Protein AF-A0A522MN78-F1 (afdb_monomer_lite)

Structure (mmCIF, N/CA/C/O backbone):
data_AF-A0A522MN78-F1
#
_entry.id   AF-A0A522MN78-F1
#
loop_
_atom_site.group_PDB
_atom_site.id
_atom_site.type_symbol
_atom_site.label_atom_id
_atom_site.label_alt_id
_atom_site.label_comp_id
_atom_site.label_asym_id
_atom_site.label_entity_id
_atom_site.label_seq_id
_atom_site.pdbx_PDB_ins_code
_atom_site.Cartn_x
_atom_site.Cartn_y
_atom_site.Cartn_z
_atom_site.occupancy
_atom_site.B_iso_or_equiv
_atom_site.auth_seq_id
_atom_site.auth_comp_id
_atom_site.auth_asym_id
_atom_site.auth_atom_id
_atom_site.pdbx_PDB_model_num
ATOM 1 N N . MET A 1 1 ? -7.973 42.911 -24.277 1.00 39.31 1 MET A N 1
ATOM 2 C CA . MET A 1 1 ? -9.154 43.192 -23.432 1.00 39.31 1 MET A CA 1
ATOM 3 C C . MET A 1 1 ? -9.169 42.144 -22.327 1.00 39.31 1 MET A C 1
ATOM 5 O O . MET A 1 1 ? -9.240 40.967 -22.646 1.00 39.31 1 MET A O 1
ATOM 9 N N . LYS A 1 2 ? -8.926 42.534 -21.068 1.00 36.00 2 LYS A N 1
ATOM 10 C CA . LYS A 1 2 ? -8.803 41.610 -19.925 1.00 36.00 2 LYS A CA 1
ATOM 11 C C . LYS A 1 2 ? -10.148 41.551 -19.197 1.00 36.00 2 LYS A C 1
ATOM 13 O O . LYS A 1 2 ? -10.517 42.525 -18.550 1.00 36.00 2 LYS A O 1
ATOM 18 N N . ASN A 1 3 ? -10.861 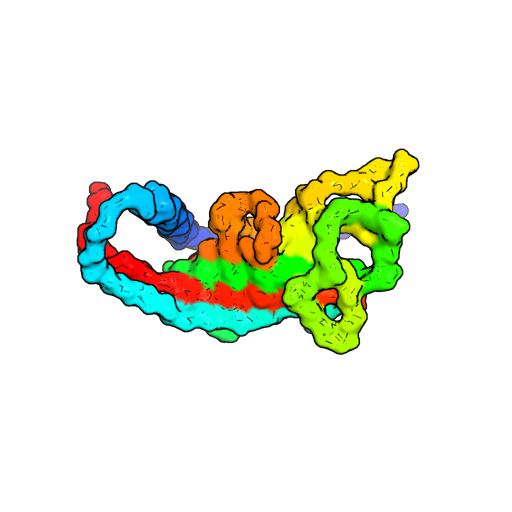40.433 -19.307 1.00 34.81 3 ASN A N 1
ATOM 19 C CA . ASN A 1 3 ? -12.092 40.207 -18.551 1.00 34.81 3 ASN A CA 1
ATOM 20 C C . ASN A 1 3 ? -11.736 39.709 -17.148 1.00 34.81 3 ASN A C 1
ATOM 22 O O . ASN A 1 3 ? -11.246 38.594 -16.986 1.00 34.81 3 ASN A O 1
ATOM 26 N N . GLN A 1 4 ? -11.964 40.554 -16.143 1.00 35.53 4 GLN A N 1
ATOM 27 C CA . GLN A 1 4 ? -11.867 40.168 -14.741 1.00 35.53 4 GLN A CA 1
ATOM 28 C C . GLN A 1 4 ? -13.192 39.570 -14.273 1.00 35.53 4 GLN A C 1
ATOM 30 O O . GLN A 1 4 ? -14.215 40.251 -14.233 1.00 35.53 4 GLN A O 1
ATOM 35 N N . TRP A 1 5 ? -13.152 38.293 -13.907 1.00 30.22 5 TRP A N 1
ATOM 36 C CA . TRP A 1 5 ? -14.230 37.615 -13.201 1.00 30.22 5 TRP A CA 1
ATOM 37 C C . TRP A 1 5 ? -14.150 37.963 -11.712 1.00 30.22 5 TRP A C 1
ATOM 39 O O . TRP A 1 5 ? -13.186 37.608 -11.038 1.00 30.22 5 TRP A O 1
ATOM 49 N N . LYS A 1 6 ? -15.161 38.670 -11.196 1.00 39.78 6 LYS A N 1
ATOM 50 C CA . LYS A 1 6 ? -15.379 38.825 -9.753 1.00 39.78 6 LYS A CA 1
ATOM 51 C C . LYS A 1 6 ? -16.204 37.640 -9.263 1.00 39.78 6 LYS A C 1
ATOM 53 O O . LYS A 1 6 ? -17.356 37.494 -9.662 1.00 39.78 6 LYS A O 1
ATOM 58 N N . VAL A 1 7 ? -15.622 36.824 -8.391 1.00 36.38 7 VAL A N 1
ATOM 59 C CA . VAL A 1 7 ? -16.344 35.791 -7.639 1.00 36.38 7 VAL A CA 1
ATOM 60 C C . VAL A 1 7 ? -16.776 36.404 -6.300 1.00 36.38 7 VAL A C 1
ATOM 62 O O . VAL A 1 7 ? -15.942 37.032 -5.643 1.00 36.38 7 VAL A O 1
ATOM 65 N N . PRO A 1 8 ? -18.047 36.287 -5.882 1.00 37.53 8 PRO A N 1
ATOM 66 C CA . PRO A 1 8 ? -18.476 36.756 -4.571 1.00 37.53 8 PRO A CA 1
ATOM 67 C C . PRO A 1 8 ? -17.890 35.867 -3.468 1.00 37.53 8 PRO A C 1
ATOM 69 O O . PRO A 1 8 ? -18.018 34.644 -3.500 1.00 37.53 8 PRO A O 1
ATOM 72 N N . VAL A 1 9 ? -17.252 36.496 -2.480 1.00 35.12 9 VAL A N 1
ATOM 73 C CA . VAL A 1 9 ? -16.769 35.828 -1.268 1.00 35.12 9 VAL A CA 1
ATOM 74 C C . VAL A 1 9 ? -17.969 35.616 -0.352 1.00 35.12 9 VAL A C 1
ATOM 76 O O . VAL A 1 9 ? -18.497 36.567 0.222 1.00 35.12 9 VAL A O 1
ATOM 79 N N . ASN A 1 10 ? -18.427 34.372 -0.249 1.00 34.03 10 ASN A N 1
ATOM 80 C CA . ASN A 1 10 ? -19.451 33.977 0.706 1.00 34.03 10 ASN A CA 1
ATOM 81 C C . ASN A 1 10 ? -18.753 33.671 2.038 1.00 34.03 10 ASN A C 1
ATOM 83 O O . ASN A 1 10 ? -18.015 32.692 2.147 1.00 34.03 10 ASN A O 1
ATOM 87 N N . VAL A 1 11 ? -18.942 34.533 3.038 1.00 39.09 11 VAL A N 1
ATOM 88 C CA . VAL A 1 11 ? -18.427 34.333 4.401 1.00 39.09 11 VAL A CA 1
ATOM 89 C C . VAL A 1 11 ? -19.376 33.367 5.113 1.00 39.09 11 VAL A C 1
ATOM 91 O O . VAL A 1 11 ? -20.317 33.772 5.789 1.00 39.09 11 VAL A O 1
ATOM 94 N N . GLY A 1 12 ? -19.177 32.073 4.868 1.00 31.59 12 GLY A N 1
ATOM 95 C CA . GLY A 1 12 ? -19.919 30.986 5.499 1.00 31.59 12 GLY A CA 1
ATOM 96 C C . GLY A 1 12 ? -19.247 30.532 6.793 1.00 31.59 12 GLY A C 1
ATOM 97 O O . GLY A 1 12 ? -18.069 30.193 6.792 1.00 31.59 12 GLY A O 1
ATOM 98 N N . ALA A 1 13 ? -20.028 30.563 7.872 1.00 32.94 13 ALA A N 1
ATOM 99 C CA . ALA A 1 13 ? -19.807 30.038 9.218 1.00 32.94 13 ALA A CA 1
ATOM 100 C C . ALA A 1 13 ? -18.592 29.108 9.434 1.00 32.94 13 ALA A C 1
ATOM 102 O O . ALA A 1 13 ? -18.513 28.004 8.896 1.00 32.94 13 ALA A O 1
ATOM 103 N N . VAL A 1 14 ? -17.711 29.521 10.351 1.00 30.41 14 VAL A N 1
ATOM 104 C CA . VAL A 1 14 ? -16.737 28.643 11.008 1.00 30.41 14 VAL A CA 1
ATOM 105 C C . VAL A 1 14 ? -17.517 27.622 11.836 1.00 30.41 14 VAL A C 1
ATOM 107 O O . VAL A 1 14 ? -18.035 27.934 12.908 1.00 30.41 14 VAL A O 1
ATOM 110 N N . VAL A 1 15 ? -17.628 26.398 11.323 1.00 32.62 15 VAL A N 1
ATOM 111 C CA . VAL A 1 15 ? -18.053 25.242 12.112 1.00 32.62 15 VAL A CA 1
ATOM 112 C C . VAL A 1 15 ? -16.926 24.947 13.094 1.00 32.62 15 VAL A C 1
ATOM 114 O O . VAL A 1 15 ? -15.846 24.502 12.709 1.00 32.62 15 VAL A O 1
ATOM 117 N N . LEU A 1 16 ? -17.170 25.236 14.371 1.00 32.25 16 LEU A N 1
ATOM 118 C CA . LEU A 1 16 ? -16.298 24.848 15.470 1.00 32.25 16 LEU A CA 1
ATOM 119 C C . LEU A 1 16 ? -16.401 23.321 15.625 1.00 32.25 16 LEU A C 1
ATOM 121 O O . LEU A 1 16 ? -17.241 22.812 16.364 1.00 32.25 16 LEU A O 1
ATOM 125 N N . VAL A 1 17 ? -15.599 22.576 14.862 1.00 34.69 17 VAL A N 1
ATOM 126 C CA . VAL A 1 17 ? -15.449 21.131 15.058 1.00 34.69 17 VAL A CA 1
ATOM 127 C C . VAL A 1 17 ? -14.736 20.928 16.392 1.00 34.69 17 VAL A C 1
ATOM 129 O O . VAL A 1 17 ? -13.654 21.460 16.640 1.00 34.69 17 VAL A O 1
ATOM 132 N N . THR A 1 18 ? -15.386 20.195 17.284 1.00 39.03 18 THR A N 1
ATOM 133 C CA . THR A 1 18 ? -14.949 19.902 18.646 1.00 39.03 18 THR A CA 1
ATOM 134 C C . THR A 1 18 ? -13.588 19.189 18.640 1.00 39.03 18 THR A C 1
ATOM 136 O O . THR A 1 18 ? -13.499 17.989 18.402 1.00 39.03 18 THR A O 1
ATOM 139 N N . LEU A 1 19 ? -12.514 19.918 18.966 1.00 41.59 19 LEU A N 1
ATOM 140 C CA . LEU A 1 19 ? -11.129 19.423 19.094 1.00 41.59 19 LEU A CA 1
ATOM 141 C C . LEU A 1 19 ? -10.900 18.428 20.250 1.00 41.59 19 LEU A C 1
ATOM 143 O O . LEU A 1 19 ? -9.788 17.939 20.440 1.00 41.59 19 LEU A O 1
ATOM 147 N N . VAL A 1 20 ? -11.934 18.105 21.027 1.00 43.50 20 VAL A N 1
ATOM 148 C CA . VAL A 1 20 ? -11.808 17.302 22.253 1.00 43.50 20 VAL A CA 1
ATOM 149 C C . VAL A 1 20 ? -11.495 15.824 21.948 1.00 43.50 20 VAL A C 1
ATOM 151 O O . VAL A 1 20 ? -10.884 15.148 22.769 1.00 43.50 20 VAL A O 1
ATOM 154 N N . GLY A 1 21 ? -11.825 15.323 20.750 1.00 41.66 21 GLY A N 1
ATOM 155 C CA . GLY A 1 21 ? -11.544 13.932 20.360 1.00 41.66 21 GLY A CA 1
ATOM 156 C C . GLY A 1 21 ? -10.111 13.665 19.875 1.00 41.66 21 GLY A C 1
ATOM 157 O O . GLY A 1 21 ? -9.562 12.595 20.130 1.00 41.66 21 GLY A O 1
ATOM 158 N N . ALA A 1 22 ? -9.473 14.632 19.207 1.00 48.09 22 ALA A N 1
ATOM 159 C CA . ALA A 1 22 ? -8.173 14.420 18.560 1.00 48.09 22 ALA A CA 1
ATOM 160 C C . ALA A 1 22 ? -7.010 14.279 19.561 1.00 48.09 22 ALA A C 1
ATOM 162 O O . ALA A 1 22 ? -6.063 13.534 19.314 1.00 48.09 22 ALA A O 1
ATOM 163 N N . VAL A 1 23 ? -7.094 14.955 20.713 1.00 54.56 23 VAL A N 1
ATOM 164 C CA . VAL A 1 23 ? -6.045 14.920 21.750 1.00 54.56 23 VAL A CA 1
ATOM 165 C C . VAL A 1 23 ? -6.026 13.578 22.491 1.00 54.56 23 VAL A C 1
ATOM 167 O O . VAL A 1 23 ? -4.961 13.062 22.820 1.00 54.56 23 VAL A O 1
ATOM 170 N N . ALA A 1 24 ? -7.197 12.975 22.720 1.00 56.03 24 ALA A N 1
ATOM 171 C CA . ALA A 1 24 ? -7.284 11.657 23.347 1.00 56.03 24 ALA A CA 1
ATOM 172 C C . ALA A 1 24 ? -6.715 10.559 22.431 1.00 56.03 24 ALA A C 1
ATOM 174 O O . ALA A 1 24 ? -5.978 9.691 22.894 1.00 56.03 24 ALA A O 1
ATOM 175 N N . ALA A 1 25 ? -6.991 10.647 21.126 1.00 54.81 25 ALA A N 1
ATOM 176 C CA . ALA A 1 25 ? -6.470 9.721 20.124 1.00 54.81 25 ALA A CA 1
ATOM 177 C C . ALA A 1 25 ? -4.934 9.762 20.022 1.00 54.81 25 ALA A C 1
ATOM 179 O O . ALA A 1 25 ? -4.289 8.713 20.029 1.00 54.81 25 ALA A O 1
ATOM 180 N N . SER A 1 26 ? -4.328 10.956 19.979 1.00 60.16 26 SER A N 1
ATOM 181 C CA . SER A 1 26 ? -2.865 11.086 19.896 1.00 60.16 26 SER A CA 1
ATOM 182 C C . SER A 1 26 ? -2.159 10.600 21.166 1.00 60.16 26 SER A C 1
ATOM 184 O O . SER A 1 26 ? -1.118 9.947 21.081 1.00 60.16 26 SER A O 1
ATOM 186 N N . ALA A 1 27 ? -2.742 10.832 22.347 1.00 57.47 27 ALA A N 1
ATOM 187 C CA . ALA A 1 27 ? -2.224 10.294 23.604 1.00 57.47 27 ALA A CA 1
ATOM 188 C C . ALA A 1 27 ? -2.276 8.754 23.645 1.00 57.47 27 ALA A C 1
ATOM 190 O O . ALA A 1 27 ? -1.316 8.124 24.089 1.00 57.47 27 ALA A O 1
ATOM 191 N N . GLN A 1 28 ? -3.359 8.148 23.144 1.00 59.34 28 GLN A N 1
ATOM 192 C CA . GLN A 1 28 ? -3.509 6.691 23.070 1.00 59.34 28 GLN A CA 1
ATOM 193 C C . GLN A 1 28 ? -2.508 6.038 22.110 1.00 59.34 28 GLN A C 1
ATOM 195 O O . GLN A 1 28 ? -1.944 4.997 22.447 1.00 59.34 28 GLN A O 1
ATOM 200 N N . ILE A 1 29 ? -2.255 6.648 20.947 1.00 61.19 29 ILE A N 1
ATOM 201 C CA . ILE A 1 29 ? -1.254 6.155 19.986 1.00 61.19 29 ILE A CA 1
ATOM 202 C C . ILE A 1 29 ? 0.147 6.216 20.605 1.00 61.19 29 ILE A C 1
ATOM 204 O O . ILE A 1 29 ? 0.838 5.200 20.645 1.00 61.19 29 ILE A O 1
ATOM 208 N N . ASN A 1 30 ? 0.524 7.358 21.186 1.00 64.62 30 ASN A N 1
ATOM 209 C CA . ASN A 1 30 ? 1.837 7.534 21.811 1.00 64.62 30 ASN A CA 1
ATOM 210 C C . ASN A 1 30 ? 2.077 6.566 22.986 1.00 64.62 30 ASN A C 1
ATOM 212 O O . ASN A 1 30 ? 3.190 6.067 23.160 1.00 64.62 30 ASN A O 1
ATOM 216 N N . ASP A 1 31 ? 1.061 6.298 23.816 1.00 65.00 31 ASP A N 1
ATOM 217 C CA . ASP A 1 31 ? 1.175 5.315 24.905 1.00 65.00 31 ASP A CA 1
ATOM 218 C C . ASP A 1 31 ? 1.313 3.887 24.358 1.00 65.00 31 ASP A C 1
ATOM 220 O O . ASP A 1 31 ? 2.151 3.113 24.828 1.00 65.00 31 ASP A O 1
ATOM 224 N N . PHE A 1 32 ? 0.551 3.545 23.315 1.00 62.31 32 PHE A N 1
ATOM 225 C CA . PHE A 1 32 ? 0.651 2.236 22.677 1.00 62.31 32 PHE A CA 1
ATOM 226 C C . PHE A 1 32 ? 2.028 2.011 22.036 1.00 62.31 32 PHE A C 1
ATOM 228 O O . PHE A 1 32 ? 2.633 0.965 22.266 1.00 62.31 32 PHE A O 1
ATOM 235 N N . GLU A 1 33 ? 2.569 2.986 21.301 1.00 61.78 33 GLU A N 1
ATOM 236 C CA . GLU A 1 33 ? 3.906 2.901 20.695 1.00 61.78 33 GLU A CA 1
ATOM 237 C C . GLU A 1 33 ? 5.014 2.742 21.740 1.00 61.78 33 GLU A C 1
ATOM 239 O O . GLU A 1 33 ? 5.907 1.898 21.586 1.00 61.78 33 GLU A O 1
ATOM 244 N N . LYS A 1 34 ? 4.930 3.484 22.853 1.00 58.81 34 LYS A N 1
ATOM 245 C CA . LYS A 1 34 ? 5.859 3.331 23.982 1.00 58.81 34 LYS A CA 1
ATOM 246 C C . LYS A 1 34 ? 5.805 1.926 24.567 1.00 58.81 34 LYS A C 1
ATOM 248 O O . LYS A 1 34 ? 6.854 1.330 24.810 1.00 58.81 34 LYS A O 1
ATOM 253 N N . ARG A 1 35 ? 4.606 1.369 24.762 1.00 63.62 35 ARG A N 1
ATOM 254 C CA . ARG A 1 35 ? 4.430 0.002 25.283 1.00 63.62 35 ARG A CA 1
ATOM 255 C C . ARG A 1 35 ? 4.916 -1.056 24.299 1.00 63.62 35 ARG A C 1
ATOM 257 O O . ARG A 1 35 ? 5.559 -2.014 24.722 1.00 63.62 35 ARG A O 1
ATOM 264 N N . LEU A 1 36 ? 4.661 -0.873 23.002 1.00 56.09 36 LEU A N 1
ATOM 265 C CA . LEU A 1 36 ? 5.145 -1.772 21.957 1.00 56.09 36 LEU A CA 1
ATOM 266 C C . LEU A 1 36 ? 6.679 -1.821 21.975 1.00 56.09 36 LEU A C 1
ATOM 268 O O . LEU A 1 36 ? 7.261 -2.901 22.066 1.00 56.09 36 LEU A O 1
ATOM 272 N N . THR A 1 37 ? 7.321 -0.653 22.014 1.00 58.19 37 THR A N 1
ATOM 273 C CA . THR A 1 37 ? 8.785 -0.519 22.058 1.00 58.19 37 THR A CA 1
ATOM 274 C C . THR A 1 37 ? 9.373 -1.091 23.355 1.00 58.19 37 THR A C 1
ATOM 276 O O . THR A 1 37 ? 10.342 -1.850 23.317 1.00 58.19 37 THR A O 1
ATOM 279 N N . ALA A 1 38 ? 8.754 -0.815 24.509 1.00 53.84 38 ALA A N 1
ATOM 280 C CA . ALA A 1 38 ? 9.183 -1.352 25.804 1.00 53.84 38 ALA A CA 1
ATOM 281 C C . ALA A 1 38 ? 9.057 -2.885 25.883 1.00 53.84 38 ALA A C 1
ATOM 283 O O . ALA A 1 38 ? 9.928 -3.551 26.442 1.00 53.84 38 ALA A O 1
ATOM 284 N N . SER A 1 39 ? 8.010 -3.460 25.281 1.00 51.88 39 SER A N 1
ATOM 285 C CA . SER A 1 39 ? 7.826 -4.916 25.231 1.00 51.88 39 SER A CA 1
ATOM 286 C C . SER A 1 39 ? 8.872 -5.621 24.357 1.00 51.88 39 SER A C 1
ATOM 288 O O . SER A 1 39 ? 9.267 -6.744 24.663 1.00 51.88 39 SER A O 1
ATOM 290 N N . GLN A 1 40 ? 9.379 -4.954 23.313 1.00 47.66 40 GLN A N 1
ATOM 291 C CA . GLN A 1 40 ? 10.414 -5.503 22.431 1.00 47.66 40 GLN A CA 1
ATOM 292 C C . GLN A 1 40 ? 11.818 -5.444 23.055 1.00 47.66 40 GLN A C 1
ATOM 294 O O . GLN A 1 40 ? 12.627 -6.336 22.809 1.00 47.66 40 GLN A O 1
ATOM 299 N N . GLY A 1 41 ? 12.098 -4.456 23.913 1.00 42.06 41 GLY A N 1
ATOM 300 C CA . GLY A 1 41 ? 13.391 -4.316 24.600 1.00 42.06 41 GLY A CA 1
ATOM 301 C C . GLY A 1 41 ? 13.622 -5.278 25.777 1.00 42.06 41 GLY A C 1
ATOM 302 O O . GLY A 1 41 ? 14.766 -5.482 26.175 1.00 42.06 41 GLY A O 1
ATOM 303 N N . SER A 1 42 ? 12.569 -5.898 26.325 1.00 46.38 42 SER A N 1
ATOM 304 C CA . SER A 1 42 ? 12.645 -6.722 27.548 1.00 46.38 42 SER A CA 1
ATOM 305 C C . SER A 1 42 ? 12.590 -8.240 27.307 1.00 46.38 42 SER A C 1
ATOM 307 O O . SER A 1 42 ? 12.446 -9.000 28.263 1.00 46.38 42 SER A O 1
ATOM 309 N N . MET A 1 43 ? 12.712 -8.716 26.061 1.00 43.81 43 MET A N 1
ATOM 310 C CA . MET A 1 43 ? 12.682 -10.159 25.749 1.00 43.81 43 MET A CA 1
ATOM 311 C C . MET A 1 43 ? 14.051 -10.860 25.789 1.00 43.81 43 MET A C 1
ATOM 313 O O . MET A 1 43 ? 14.154 -12.027 25.410 1.00 43.81 43 MET A O 1
ATOM 317 N N . SER A 1 44 ? 15.095 -10.199 26.295 1.00 47.66 44 SER A N 1
ATOM 318 C CA . SER A 1 44 ? 16.380 -10.847 26.566 1.00 47.66 44 SER A CA 1
ATOM 319 C C . SER A 1 44 ? 16.489 -11.192 28.054 1.00 47.66 44 SER A C 1
ATOM 321 O O . SER A 1 44 ? 16.709 -10.319 28.885 1.00 47.66 44 SER A O 1
ATOM 323 N N . ALA A 1 45 ? 16.373 -12.491 28.342 1.00 48.72 45 ALA A N 1
ATOM 324 C CA . ALA A 1 45 ? 16.622 -13.177 29.613 1.00 48.72 45 ALA A CA 1
ATOM 325 C C . ALA A 1 45 ? 15.488 -13.216 30.669 1.00 48.72 45 ALA A C 1
ATOM 327 O O . ALA A 1 45 ? 14.906 -12.216 31.064 1.00 48.72 45 ALA A O 1
ATOM 328 N N . VAL A 1 46 ? 15.298 -14.434 31.199 1.00 44.81 46 VAL A N 1
ATOM 329 C CA . VAL A 1 46 ? 14.432 -14.878 32.314 1.00 44.81 46 VAL A CA 1
ATOM 330 C C . VAL A 1 46 ? 12.991 -15.248 31.934 1.00 44.81 46 VAL A C 1
ATOM 332 O O . VAL A 1 46 ? 12.060 -14.450 31.924 1.00 44.81 46 VAL A O 1
ATOM 335 N N . GLY A 1 47 ? 12.805 -16.547 31.675 1.00 45.12 47 GLY A N 1
ATOM 336 C CA . GLY A 1 47 ? 11.507 -17.180 31.468 1.00 45.12 47 GLY A CA 1
ATOM 337 C C . GLY A 1 47 ? 10.693 -17.297 32.755 1.00 45.12 47 GLY A C 1
ATOM 338 O O . GLY A 1 47 ? 10.688 -18.347 33.393 1.00 45.12 47 GLY A O 1
ATOM 339 N N . GLN A 1 48 ? 9.939 -16.253 33.090 1.00 42.44 48 GLN A N 1
ATOM 340 C CA . GLN A 1 48 ? 8.823 -16.350 34.025 1.00 42.44 48 GLN A CA 1
ATOM 341 C C . GLN A 1 48 ? 7.522 -16.351 33.215 1.00 42.44 48 GLN A C 1
ATOM 343 O O . GLN A 1 48 ? 7.058 -15.319 32.735 1.00 42.44 48 GLN A O 1
ATOM 348 N N . ARG A 1 49 ? 6.945 -17.544 33.011 1.00 42.84 49 ARG A N 1
ATOM 349 C CA . ARG A 1 49 ? 5.619 -17.706 32.396 1.00 42.84 49 ARG A CA 1
ATOM 350 C C . ARG A 1 49 ? 4.566 -17.178 33.367 1.00 42.84 49 ARG A C 1
ATOM 352 O O . ARG A 1 49 ? 3.992 -17.940 34.138 1.00 42.84 49 ARG A O 1
ATOM 359 N N . VAL A 1 50 ? 4.312 -15.875 33.344 1.00 52.31 50 VAL A N 1
ATOM 360 C CA . VAL A 1 50 ? 3.042 -15.355 33.850 1.00 52.31 50 VAL A CA 1
ATOM 361 C C . VAL A 1 50 ? 1.971 -15.903 32.910 1.00 52.31 50 VAL A C 1
ATOM 363 O O . VAL A 1 50 ? 2.114 -15.795 31.691 1.00 52.31 50 VAL A O 1
ATOM 366 N N . ALA A 1 51 ? 0.940 -16.547 33.458 1.00 52.25 51 ALA A N 1
ATOM 367 C CA . ALA A 1 51 ? -0.246 -16.967 32.718 1.00 52.25 51 ALA A CA 1
ATOM 368 C C . ALA A 1 51 ? -1.003 -15.712 32.249 1.00 52.25 51 ALA A C 1
ATOM 370 O O . ALA A 1 51 ? -2.001 -15.306 32.833 1.00 52.25 51 ALA A O 1
ATOM 371 N N . GLY A 1 52 ? -0.444 -15.026 31.254 1.00 53.34 52 GLY A N 1
ATOM 372 C CA . GLY A 1 52 ? -1.007 -13.826 30.672 1.00 53.34 52 GLY A CA 1
ATOM 373 C C . GLY A 1 52 ? -2.212 -14.209 29.837 1.00 53.34 52 GLY A C 1
ATOM 374 O O . GLY A 1 52 ? -2.104 -15.047 28.940 1.00 53.34 52 GLY A O 1
ATOM 375 N N . THR A 1 53 ? -3.349 -13.594 30.148 1.00 52.66 53 THR A N 1
ATOM 376 C CA . THR A 1 53 ? -4.547 -13.567 29.314 1.00 52.66 53 THR A CA 1
ATOM 377 C C . THR A 1 53 ? -4.125 -13.314 27.871 1.00 52.66 53 THR A C 1
ATOM 379 O O . THR A 1 53 ? -3.701 -12.211 27.525 1.00 52.66 53 THR A O 1
ATOM 382 N N . GLN A 1 54 ? -4.169 -14.354 27.036 1.00 50.41 54 GLN A N 1
ATOM 383 C CA . GLN A 1 54 ? -3.879 -14.203 25.621 1.00 50.41 54 GLN A CA 1
ATOM 384 C C . GLN A 1 54 ? -4.959 -13.310 25.032 1.00 50.41 54 GLN A C 1
ATOM 386 O O . GLN A 1 54 ? -6.127 -13.691 24.954 1.00 50.41 54 GLN A O 1
ATOM 391 N N . CYS A 1 55 ? -4.560 -12.120 24.604 1.00 53.12 55 CYS A N 1
ATOM 392 C CA . CYS A 1 55 ? -5.383 -11.316 23.726 1.00 53.12 55 CYS A CA 1
ATOM 393 C C . CYS A 1 55 ? -5.466 -12.038 22.402 1.00 53.12 55 CYS A C 1
ATOM 395 O O . CYS A 1 55 ? -4.557 -11.981 21.572 1.00 53.12 55 CYS A O 1
ATOM 397 N N . THR A 1 56 ? -6.549 -12.775 22.231 1.00 51.16 56 THR A N 1
ATOM 398 C CA . THR A 1 56 ? -6.898 -13.300 20.931 1.00 51.16 56 THR A CA 1
ATOM 399 C C . THR A 1 56 ? -7.225 -12.094 20.061 1.00 51.16 56 THR A C 1
ATOM 401 O O . THR A 1 56 ? -8.166 -11.344 20.307 1.00 51.16 56 THR A O 1
ATOM 404 N N . SER A 1 57 ? -6.357 -11.842 19.082 1.00 57.03 57 SER A N 1
ATOM 405 C CA . SER A 1 57 ? -6.653 -10.921 17.995 1.00 57.03 57 SER A CA 1
ATOM 406 C C . SER A 1 57 ? -7.949 -11.389 17.334 1.00 57.03 57 SER A C 1
ATOM 408 O O . SER A 1 57 ? -8.004 -12.468 16.741 1.00 57.03 57 SER A O 1
ATOM 410 N N . LEU A 1 58 ? -9.008 -10.605 17.514 1.00 60.09 58 LEU A N 1
ATOM 411 C CA . LEU A 1 58 ? -10.315 -10.858 16.931 1.00 60.09 58 LEU A CA 1
ATOM 412 C C . LEU A 1 58 ? -10.305 -10.308 15.503 1.00 60.09 58 LEU A C 1
ATOM 414 O O . LEU A 1 58 ? -10.401 -9.104 15.306 1.00 60.09 58 LEU A O 1
ATOM 418 N N . CYS A 1 59 ? -10.162 -11.225 14.544 1.00 70.25 59 CYS A N 1
ATOM 419 C CA . CYS A 1 59 ? -10.434 -11.080 13.110 1.00 70.25 59 CYS A CA 1
ATOM 420 C C . CYS A 1 59 ? -9.752 -9.894 12.397 1.00 70.25 59 CYS A C 1
ATOM 422 O O . CYS A 1 59 ? -10.153 -8.741 12.525 1.00 70.25 59 CYS A O 1
ATOM 424 N N . SER A 1 60 ? -8.769 -10.193 11.543 1.00 86.94 60 SER A N 1
ATOM 425 C CA . SER A 1 60 ? -8.335 -9.254 10.508 1.00 86.94 60 SER A CA 1
ATOM 426 C C . SER A 1 60 ? -9.209 -9.398 9.263 1.00 86.94 60 SER A C 1
ATOM 428 O O . SER A 1 60 ? -9.452 -10.503 8.775 1.00 86.94 60 SER A O 1
ATOM 430 N N . GLU A 1 61 ? -9.662 -8.270 8.730 1.00 95.12 61 GLU A N 1
ATOM 431 C CA . GLU A 1 61 ? -10.204 -8.205 7.379 1.00 95.12 61 GLU A CA 1
ATOM 432 C C . GLU A 1 61 ? -9.041 -7.943 6.423 1.00 95.12 61 GLU A C 1
ATOM 434 O O . GLU A 1 61 ? -8.255 -7.035 6.679 1.00 95.12 61 GLU A O 1
ATOM 439 N N . CYS A 1 62 ? -8.911 -8.709 5.337 1.00 96.69 62 CYS A N 1
ATOM 440 C CA . CYS A 1 62 ? -7.914 -8.430 4.307 1.00 96.69 62 CYS A CA 1
ATOM 441 C C . CYS A 1 62 ? -8.545 -8.364 2.918 1.00 96.69 62 CYS A C 1
ATOM 443 O O . CYS A 1 62 ? -9.345 -9.224 2.556 1.00 96.69 62 CYS A O 1
ATOM 445 N N . PHE A 1 63 ? -8.101 -7.405 2.116 1.00 96.88 63 PHE A N 1
ATOM 446 C CA . PHE A 1 63 ? -8.549 -7.187 0.744 1.00 96.88 63 PHE A CA 1
ATOM 447 C C . PHE A 1 63 ? -7.392 -6.687 -0.131 1.00 96.88 63 PHE A C 1
ATOM 449 O O . PHE A 1 63 ? -6.255 -6.533 0.330 1.00 96.88 63 PHE A O 1
ATOM 456 N N . TRP A 1 64 ? -7.674 -6.504 -1.419 1.00 97.25 64 TRP A N 1
ATOM 457 C CA . TRP A 1 64 ? -6.685 -6.151 -2.432 1.00 97.25 64 TRP A CA 1
ATOM 458 C C . TRP A 1 64 ? -6.933 -4.746 -2.971 1.00 97.25 64 TRP A C 1
ATOM 460 O O . TRP A 1 64 ? -8.073 -4.394 -3.260 1.00 97.25 64 TRP A O 1
ATOM 470 N N . LEU A 1 65 ? -5.856 -3.986 -3.157 1.00 96.69 65 LEU A N 1
ATOM 471 C CA . LEU A 1 65 ? -5.832 -2.818 -4.036 1.00 96.69 65 LEU A CA 1
ATOM 472 C C . LEU A 1 65 ? -4.989 -3.195 -5.252 1.00 96.69 65 LEU A C 1
ATOM 474 O O . LEU A 1 65 ? -3.782 -3.392 -5.119 1.00 96.69 65 LEU A O 1
ATOM 478 N N . ASP A 1 66 ? -5.629 -3.361 -6.406 1.00 96.81 66 ASP A N 1
ATOM 479 C CA . ASP A 1 66 ? -4.944 -3.619 -7.675 1.00 96.81 66 ASP A CA 1
ATOM 480 C C . ASP A 1 66 ? -4.567 -2.286 -8.317 1.00 96.81 66 ASP A C 1
ATOM 482 O O . ASP A 1 66 ? -5.423 -1.412 -8.436 1.00 96.81 66 ASP A O 1
ATOM 486 N N . THR A 1 67 ? -3.296 -2.101 -8.680 1.00 96.00 67 THR A N 1
ATOM 487 C CA . THR A 1 67 ? -2.827 -0.809 -9.197 1.00 96.00 67 THR A CA 1
ATOM 488 C C . THR A 1 67 ? -3.191 -0.581 -10.659 1.00 96.00 67 THR A C 1
ATOM 490 O O . THR A 1 67 ? -3.109 0.555 -11.117 1.00 96.00 67 THR A O 1
ATOM 493 N N . PHE A 1 68 ? -3.631 -1.625 -11.366 1.00 94.50 68 PHE A N 1
ATOM 494 C CA . PHE A 1 68 ? -4.102 -1.554 -12.749 1.00 94.50 68 PHE A CA 1
ATOM 495 C C . PHE A 1 68 ? -5.614 -1.319 -12.844 1.00 94.50 68 PHE A C 1
ATOM 497 O O . PHE A 1 68 ? -6.097 -0.533 -13.660 1.00 94.50 68 PHE A O 1
ATOM 504 N N . ALA A 1 69 ? -6.389 -2.021 -12.014 1.00 85.25 69 ALA A N 1
ATOM 505 C CA . ALA A 1 69 ? -7.846 -2.038 -12.111 1.00 85.25 69 ALA A CA 1
ATOM 506 C C . ALA A 1 69 ? -8.481 -0.860 -11.351 1.00 85.25 69 ALA A C 1
ATOM 508 O O . ALA A 1 69 ? -8.991 -1.023 -10.241 1.00 85.25 69 ALA A O 1
ATOM 509 N N . SER A 1 70 ? -8.470 0.330 -11.959 1.00 80.56 70 SER A N 1
ATOM 510 C CA . SER A 1 70 ? -9.161 1.502 -11.410 1.00 80.56 70 SER A CA 1
ATOM 511 C C . SER A 1 70 ? -10.656 1.514 -11.756 1.00 80.56 70 SER A C 1
ATOM 513 O O . SER A 1 70 ? -11.005 1.342 -12.927 1.00 80.56 70 SER A O 1
ATOM 515 N N . PRO A 1 71 ? -11.557 1.790 -10.790 1.00 77.00 71 PRO A N 1
ATOM 516 C CA . PRO A 1 71 ? -12.956 2.097 -11.091 1.00 77.00 71 PRO A CA 1
ATOM 517 C C . PRO A 1 71 ? -13.124 3.459 -11.790 1.00 77.00 71 PRO A C 1
ATOM 519 O O . PRO A 1 71 ? -14.134 3.680 -12.453 1.00 77.00 71 PRO A O 1
ATOM 522 N N . ASP A 1 72 ? -12.138 4.353 -11.664 1.00 77.88 72 ASP A N 1
ATOM 523 C CA . ASP A 1 72 ? -12.060 5.642 -12.357 1.00 77.88 72 ASP A CA 1
ATOM 524 C C . ASP A 1 72 ? -10.675 5.793 -13.016 1.00 77.88 72 ASP A C 1
ATOM 526 O O . ASP A 1 72 ? -9.767 6.435 -12.470 1.00 77.88 72 ASP A O 1
ATOM 530 N N . PRO A 1 73 ? -10.453 5.152 -14.176 1.00 67.94 73 PRO A N 1
ATOM 531 C CA . PRO A 1 73 ? -9.153 5.170 -14.838 1.00 67.94 73 PRO A CA 1
ATOM 532 C C . PRO A 1 73 ? -8.765 6.560 -15.363 1.00 67.94 73 PRO A C 1
ATOM 534 O O . PRO A 1 73 ? -7.583 6.796 -15.600 1.00 67.94 73 PRO A O 1
ATOM 537 N N . ALA A 1 74 ? -9.728 7.476 -15.530 1.00 68.12 74 ALA A N 1
ATOM 538 C CA . ALA A 1 74 ? -9.482 8.840 -15.994 1.00 68.12 74 ALA A CA 1
ATOM 539 C C . ALA A 1 74 ? -9.110 9.795 -14.848 1.00 68.12 74 ALA A C 1
ATOM 541 O O . ALA A 1 74 ? -8.283 10.683 -15.043 1.00 68.12 74 ALA A O 1
ATOM 542 N N . GLY A 1 75 ? -9.699 9.614 -13.661 1.00 76.31 75 GLY A N 1
ATOM 543 C CA . GLY A 1 75 ? -9.356 10.381 -12.460 1.00 76.31 75 GLY A CA 1
ATOM 544 C C . GLY A 1 75 ? -8.141 9.847 -11.700 1.00 76.31 75 GLY A C 1
ATOM 545 O O . GLY A 1 75 ? -7.620 10.539 -10.827 1.00 76.31 75 GLY A O 1
ATOM 546 N N . GLY A 1 76 ? -7.691 8.629 -12.018 1.00 83.25 76 GLY A N 1
ATOM 547 C CA . GLY A 1 76 ? -6.463 8.036 -11.483 1.00 83.25 76 GLY A CA 1
ATOM 548 C C . GLY A 1 76 ? -6.514 7.596 -10.030 1.00 83.25 76 GLY A C 1
ATOM 549 O O . GLY A 1 76 ? -5.490 7.239 -9.453 1.00 83.25 76 GLY A O 1
ATOM 550 N N . ASN A 1 77 ? -7.696 7.633 -9.417 1.00 87.88 77 ASN A N 1
ATOM 551 C CA . ASN A 1 77 ? -7.874 7.213 -8.037 1.00 87.88 77 ASN A CA 1
ATOM 552 C C . ASN A 1 77 ? -8.101 5.699 -7.996 1.00 87.88 77 ASN A C 1
ATOM 554 O O . ASN A 1 77 ? -9.209 5.211 -8.221 1.00 87.88 77 ASN A O 1
ATOM 558 N N . LEU A 1 78 ? -7.051 4.957 -7.662 1.00 91.31 78 LEU A N 1
ATOM 559 C CA . LEU A 1 78 ? -7.126 3.539 -7.335 1.00 91.31 78 LEU A CA 1
ATOM 560 C C . LEU A 1 78 ? -7.580 3.426 -5.882 1.00 91.31 78 LEU A C 1
ATOM 562 O O . LEU A 1 78 ? -6.847 3.827 -4.976 1.00 91.31 78 LEU A O 1
ATOM 566 N N . ILE A 1 79 ? -8.794 2.923 -5.658 1.00 94.19 79 ILE A N 1
ATOM 567 C CA . ILE A 1 79 ? -9.425 2.907 -4.334 1.00 94.19 79 ILE A CA 1
ATOM 568 C C . ILE A 1 79 ? -9.781 1.478 -3.927 1.00 94.19 79 ILE A C 1
ATOM 570 O O . ILE A 1 79 ? -10.475 0.769 -4.653 1.00 94.19 79 ILE A O 1
ATOM 574 N N . ALA A 1 80 ? -9.377 1.095 -2.719 1.00 95.62 80 ALA A N 1
ATOM 575 C CA . ALA A 1 80 ? -9.892 -0.072 -2.008 1.00 95.62 80 ALA A CA 1
ATOM 576 C C . ALA A 1 80 ? -10.451 0.359 -0.648 1.00 95.62 80 ALA A C 1
ATOM 578 O O . ALA A 1 80 ? -10.060 1.395 -0.112 1.00 95.62 80 ALA A O 1
ATOM 579 N N . HIS A 1 81 ? -11.363 -0.421 -0.077 1.00 96.81 81 HIS A N 1
ATOM 580 C CA . HIS A 1 81 ? -11.957 -0.106 1.219 1.00 96.81 81 HIS A CA 1
ATOM 581 C C . HIS A 1 81 ? -12.259 -1.366 2.022 1.00 96.81 81 HIS A C 1
ATOM 583 O O . HIS A 1 81 ? -12.452 -2.441 1.454 1.00 96.81 81 HIS A O 1
ATOM 589 N N . SER A 1 82 ? -12.315 -1.212 3.344 1.00 96.50 82 SER A N 1
ATOM 590 C CA . SER A 1 82 ? -12.789 -2.268 4.234 1.00 96.50 82 SER A CA 1
ATOM 591 C C . SER A 1 82 ? -14.294 -2.472 4.073 1.00 96.50 82 SER A C 1
ATOM 593 O O . SER A 1 82 ? -15.060 -1.514 3.970 1.00 96.50 82 SER A O 1
ATOM 595 N N . ALA A 1 83 ? -14.746 -3.718 4.101 1.00 95.50 83 ALA A N 1
ATOM 596 C CA . ALA A 1 83 ? -16.152 -4.077 4.178 1.00 95.50 83 ALA A CA 1
ATOM 597 C C . ALA A 1 83 ? -16.743 -3.635 5.522 1.00 95.50 83 ALA A C 1
ATOM 599 O O . ALA A 1 83 ? -17.819 -3.033 5.553 1.00 95.50 83 ALA A O 1
ATOM 600 N N . ALA A 1 84 ? -16.030 -3.876 6.628 1.00 95.12 84 ALA A N 1
ATOM 601 C CA . ALA A 1 84 ? -16.461 -3.444 7.952 1.00 95.12 84 ALA A CA 1
ATOM 602 C C . ALA A 1 84 ? -16.192 -1.949 8.187 1.00 95.12 84 ALA A C 1
ATOM 604 O O . ALA A 1 84 ? -15.210 -1.375 7.706 1.00 95.12 84 ALA A O 1
ATOM 605 N N . ARG A 1 85 ? -17.064 -1.319 8.982 1.00 97.44 85 ARG A N 1
ATOM 606 C CA . ARG A 1 85 ? -16.812 0.013 9.544 1.00 97.44 85 ARG A CA 1
ATOM 607 C C . ARG A 1 85 ? -15.831 -0.106 10.706 1.00 97.44 85 ARG A C 1
ATOM 609 O O . ARG A 1 85 ? -15.897 -1.060 11.476 1.00 97.44 85 ARG A O 1
ATOM 616 N N . LEU A 1 86 ? -14.962 0.883 10.854 1.00 96.19 86 LEU A N 1
ATOM 617 C CA . LEU A 1 86 ? -14.053 0.987 11.985 1.00 96.19 86 LEU A CA 1
ATOM 618 C C . LEU A 1 86 ? -14.796 1.677 13.127 1.00 96.19 86 LEU A C 1
ATOM 620 O O . LEU A 1 86 ? -15.073 2.872 13.043 1.00 96.19 86 LEU A O 1
ATOM 624 N N . ASP A 1 87 ? -15.120 0.934 14.186 1.00 95.94 87 ASP A N 1
ATOM 625 C CA . ASP A 1 87 ? -15.784 1.463 15.385 1.00 95.94 87 ASP A CA 1
ATOM 626 C C . ASP A 1 87 ? -15.168 2.784 15.864 1.00 95.94 87 ASP A C 1
ATOM 628 O O . ASP A 1 87 ? -13.947 2.906 15.999 1.00 95.94 87 ASP A O 1
ATOM 632 N N . ASN A 1 88 ? -16.030 3.765 16.138 1.00 96.69 88 ASN A N 1
ATOM 633 C CA . ASN A 1 88 ? -15.607 5.094 16.555 1.00 96.69 88 ASN A CA 1
ATOM 634 C C . ASN A 1 88 ? -14.784 5.034 17.853 1.00 96.69 88 ASN A C 1
ATOM 636 O O . ASN A 1 88 ? -15.235 4.469 18.850 1.00 96.69 88 ASN A O 1
ATOM 640 N N . GLY A 1 89 ? -13.587 5.621 17.838 1.00 94.81 89 GLY A N 1
ATOM 641 C CA . GLY A 1 89 ? -12.669 5.654 18.980 1.00 94.81 89 GLY A CA 1
ATOM 642 C C . GLY A 1 89 ? -11.884 4.360 19.230 1.00 94.81 89 GLY A C 1
ATOM 643 O O . GLY A 1 89 ? -11.045 4.336 20.127 1.00 94.81 89 GLY A O 1
ATOM 644 N N . ALA A 1 90 ? -12.111 3.287 18.464 1.00 93.44 90 ALA A N 1
ATOM 645 C CA . ALA A 1 90 ? -11.322 2.064 18.594 1.00 93.44 90 ALA A CA 1
ATOM 646 C C . ALA A 1 90 ? -10.002 2.165 17.815 1.00 93.44 90 ALA A C 1
ATOM 648 O O . ALA A 1 90 ? -9.956 2.735 16.724 1.00 93.44 90 ALA A O 1
ATOM 649 N N . LEU A 1 91 ? -8.936 1.576 18.364 1.00 94.00 91 LEU A N 1
ATOM 650 C CA . LEU A 1 91 ? -7.638 1.477 17.700 1.00 94.00 91 LEU A CA 1
ATOM 651 C C . LEU A 1 91 ? -7.624 0.322 16.697 1.00 94.00 91 LEU A C 1
ATOM 653 O O . LEU A 1 91 ? -8.087 -0.783 16.990 1.00 94.00 91 LEU A O 1
ATOM 657 N N . TYR A 1 92 ? -7.031 0.569 15.535 1.00 94.75 92 TYR A N 1
ATOM 658 C CA . TYR A 1 92 ? -6.824 -0.422 14.488 1.00 94.75 92 TYR A CA 1
ATOM 659 C C . TYR A 1 92 ? -5.362 -0.447 14.058 1.00 94.75 92 TYR A C 1
ATOM 661 O O . TYR A 1 92 ? -4.720 0.593 13.927 1.00 94.75 92 TYR A O 1
ATOM 669 N N . LEU A 1 93 ? -4.868 -1.656 13.800 1.00 95.69 93 LEU A N 1
ATOM 670 C CA . LEU A 1 93 ? -3.621 -1.897 13.097 1.00 95.69 93 LEU A CA 1
ATOM 671 C C . LEU A 1 93 ? -3.944 -2.161 11.630 1.00 95.69 93 LEU A C 1
ATOM 673 O O . LEU A 1 93 ? -4.556 -3.174 11.285 1.00 95.69 93 LEU A O 1
ATOM 677 N N . ILE A 1 94 ? -3.501 -1.259 10.770 1.00 97.69 94 ILE A N 1
ATOM 678 C CA . ILE A 1 94 ? -3.507 -1.456 9.326 1.00 97.69 94 ILE A CA 1
ATOM 679 C C . ILE A 1 94 ? -2.156 -2.046 8.944 1.00 97.69 94 ILE A C 1
ATOM 681 O O . ILE A 1 94 ? -1.124 -1.539 9.366 1.00 97.69 94 ILE A O 1
ATOM 685 N N . THR A 1 95 ? -2.144 -3.108 8.144 1.00 97.56 95 THR A N 1
ATOM 686 C CA . THR A 1 95 ? -0.932 -3.654 7.522 1.00 97.56 95 THR A CA 1
ATOM 687 C C . THR A 1 95 ? -1.085 -3.619 6.009 1.00 97.56 95 THR A C 1
ATOM 689 O O . THR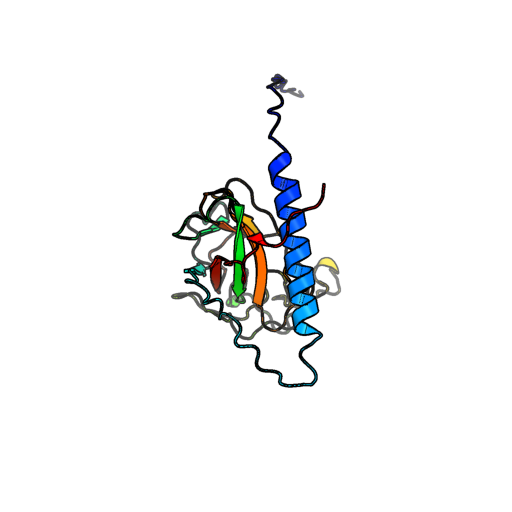 A 1 95 ? -2.015 -4.225 5.480 1.00 97.56 95 THR A O 1
ATOM 692 N N . ILE A 1 96 ? -0.161 -2.957 5.319 1.00 98.12 96 ILE A N 1
ATOM 693 C CA . ILE A 1 96 ? -0.109 -2.888 3.858 1.00 98.12 96 ILE A CA 1
ATOM 694 C C . ILE A 1 96 ? 1.151 -3.606 3.393 1.00 98.12 96 ILE A C 1
ATOM 696 O O . ILE A 1 96 ? 2.241 -3.359 3.908 1.00 98.12 96 ILE A O 1
ATOM 700 N N . LYS A 1 97 ? 0.995 -4.532 2.447 1.00 98.50 97 LYS A N 1
ATOM 701 C CA . LYS A 1 97 ? 2.101 -5.302 1.880 1.00 98.50 97 LYS A CA 1
ATOM 702 C C . LYS A 1 97 ? 1.993 -5.383 0.369 1.00 98.50 97 LYS A C 1
ATOM 704 O O . LYS A 1 97 ? 0.925 -5.713 -0.142 1.00 98.50 97 LYS A O 1
ATOM 709 N N . GLY A 1 98 ? 3.106 -5.207 -0.327 1.00 98.38 98 GLY A N 1
ATOM 710 C CA . GLY A 1 98 ? 3.193 -5.464 -1.761 1.00 98.38 98 GLY A CA 1
ATOM 711 C C . GLY A 1 98 ? 4.159 -4.529 -2.467 1.00 98.38 98 GLY A C 1
ATOM 712 O O . GLY A 1 98 ? 4.548 -3.500 -1.926 1.00 98.38 98 GLY A O 1
ATOM 713 N N . THR A 1 99 ? 4.494 -4.899 -3.696 1.00 98.56 99 THR A N 1
ATOM 714 C CA . THR A 1 99 ? 5.241 -4.067 -4.639 1.00 98.56 99 THR A CA 1
ATOM 715 C C . THR A 1 99 ? 4.460 -3.969 -5.938 1.00 98.56 99 THR A C 1
ATOM 717 O O . THR A 1 99 ? 3.617 -4.823 -6.235 1.00 98.56 99 THR A O 1
ATOM 720 N N . TYR A 1 100 ? 4.721 -2.918 -6.702 1.00 98.19 100 TYR A N 1
ATOM 721 C CA . TYR A 1 100 ? 4.021 -2.619 -7.939 1.00 98.19 100 TYR A CA 1
ATOM 722 C C . TYR A 1 100 ? 4.910 -1.780 -8.883 1.00 98.19 100 TYR A C 1
ATOM 724 O O . TYR A 1 100 ? 6.030 -1.384 -8.544 1.00 98.19 100 TYR A O 1
ATOM 732 N N . SER A 1 101 ? 4.412 -1.515 -10.088 1.00 97.25 101 SER A N 1
ATOM 733 C CA . SER A 1 101 ? 4.974 -0.547 -11.036 1.00 97.25 101 SER A CA 1
ATOM 734 C C . SER A 1 101 ? 3.866 0.370 -11.555 1.00 97.25 101 SER A C 1
ATOM 736 O O . SER A 1 101 ? 2.762 -0.113 -11.808 1.00 97.25 101 SER A O 1
ATOM 738 N N . VAL A 1 102 ? 4.176 1.667 -11.695 1.00 95.25 102 VAL A N 1
ATOM 739 C CA . VAL A 1 102 ? 3.357 2.655 -12.439 1.00 95.25 102 VAL A CA 1
ATOM 740 C C . VAL A 1 102 ? 3.647 2.639 -13.951 1.00 95.25 102 VAL A C 1
ATOM 742 O O . VAL A 1 102 ? 3.134 3.440 -14.715 1.00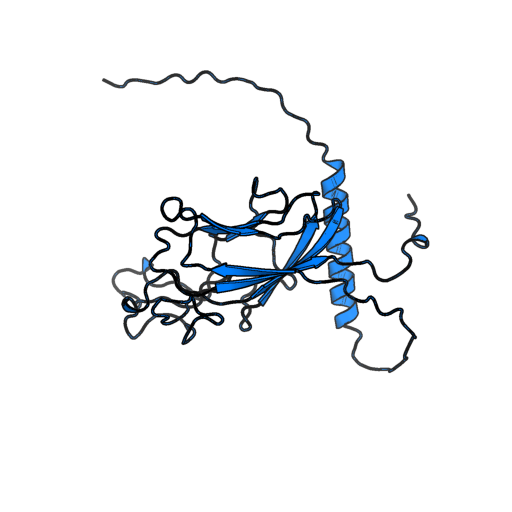 95.25 102 VAL A O 1
ATOM 745 N N . TRP A 1 103 ? 4.581 1.793 -14.386 1.00 94.75 103 TRP A N 1
ATOM 746 C CA . TRP A 1 103 ? 5.035 1.726 -15.772 1.00 94.75 103 TRP A CA 1
ATOM 747 C C . TRP A 1 103 ? 4.761 0.358 -16.362 1.00 94.75 103 TRP A C 1
ATOM 749 O O . TRP A 1 103 ? 4.974 -0.667 -15.694 1.00 94.75 103 TRP A O 1
ATOM 759 N N . ALA A 1 104 ? 4.403 0.357 -17.646 1.00 95.81 104 ALA A N 1
ATOM 760 C CA . ALA A 1 104 ? 4.185 -0.869 -18.389 1.00 95.81 104 ALA A CA 1
ATOM 761 C C . ALA A 1 104 ? 5.456 -1.726 -18.395 1.00 95.81 104 ALA A C 1
ATOM 763 O O . ALA A 1 104 ? 6.572 -1.220 -18.535 1.00 95.81 104 ALA A O 1
ATOM 764 N N . ALA A 1 105 ? 5.289 -3.050 -18.339 1.00 95.50 105 ALA A N 1
ATOM 765 C CA . ALA A 1 105 ? 6.401 -4.000 -18.391 1.00 95.50 105 ALA A CA 1
ATOM 766 C C . ALA A 1 105 ? 7.356 -3.768 -19.580 1.00 95.50 105 ALA A C 1
ATOM 768 O O . ALA A 1 105 ? 8.556 -4.004 -19.468 1.00 95.50 105 ALA A O 1
ATOM 769 N N . SER A 1 106 ? 6.829 -3.295 -20.714 1.00 95.12 106 SER A N 1
ATOM 770 C CA . SER A 1 106 ? 7.592 -3.034 -21.938 1.00 95.12 106 SER A CA 1
ATOM 771 C C . SER A 1 106 ? 8.459 -1.775 -21.890 1.00 95.12 106 SER A C 1
ATOM 773 O O . SER A 1 106 ? 9.260 -1.574 -22.798 1.00 95.12 106 SER A O 1
ATOM 775 N N . TRP A 1 107 ? 8.302 -0.917 -20.879 1.00 93.62 107 TRP A N 1
ATOM 776 C CA . TRP A 1 107 ? 9.050 0.339 -20.791 1.00 93.62 107 TRP A CA 1
ATOM 777 C C . TRP A 1 107 ? 10.445 0.150 -20.210 1.00 93.62 107 TRP A C 1
ATOM 779 O O . TRP A 1 107 ? 11.292 1.018 -20.392 1.00 93.62 107 TRP A O 1
ATOM 789 N N . TYR A 1 108 ? 10.706 -0.969 -19.534 1.00 91.12 108 TYR A N 1
ATOM 790 C CA . TYR A 1 108 ? 12.016 -1.229 -18.958 1.00 91.12 108 TYR A CA 1
ATOM 791 C C . TYR A 1 108 ? 13.121 -1.217 -20.021 1.00 91.12 108 TYR A C 1
ATOM 793 O O . TYR A 1 108 ? 13.103 -1.994 -20.978 1.00 91.12 108 TYR A O 1
ATOM 801 N N . VAL A 1 109 ? 14.123 -0.366 -19.804 1.00 89.44 109 VAL A N 1
ATOM 802 C CA . VAL A 1 109 ? 15.349 -0.306 -20.596 1.00 89.44 109 VAL A CA 1
ATOM 803 C C . VAL A 1 109 ? 16.506 -0.741 -19.711 1.00 89.44 109 VAL A C 1
ATOM 805 O O . VAL A 1 109 ? 16.769 -0.132 -18.679 1.00 89.44 109 VAL A O 1
ATOM 808 N N . SER A 1 110 ? 17.225 -1.784 -20.127 1.00 87.50 110 SER A N 1
ATOM 809 C CA . SER A 1 110 ? 18.431 -2.222 -19.427 1.00 87.50 110 SER A CA 1
ATOM 810 C C . SER A 1 110 ? 19.645 -1.369 -19.835 1.00 87.50 110 SER A C 1
ATOM 812 O O . SER A 1 110 ? 19.902 -1.240 -21.035 1.00 87.50 110 SER A O 1
ATOM 814 N N . PRO A 1 111 ? 20.452 -0.868 -18.881 1.00 85.00 111 PRO A N 1
ATOM 815 C CA . PRO A 1 111 ? 20.236 -0.933 -17.433 1.00 85.00 111 PRO A CA 1
ATOM 816 C C . PRO A 1 111 ? 19.239 0.138 -16.951 1.00 85.00 111 PRO A C 1
ATOM 818 O O . PRO A 1 111 ? 19.294 1.277 -17.404 1.00 85.00 111 PRO A O 1
ATOM 821 N N . GLY A 1 112 ? 18.363 -0.211 -16.002 1.00 88.56 112 GLY A N 1
ATOM 822 C CA . GLY A 1 112 ? 17.535 0.765 -15.276 1.00 88.56 112 GLY A CA 1
ATOM 823 C C . GLY A 1 112 ? 18.302 1.445 -14.131 1.00 88.56 112 GLY A C 1
ATOM 824 O O . GLY A 1 112 ? 19.520 1.300 -14.021 1.00 88.56 112 GLY A O 1
ATOM 825 N N . GLN A 1 113 ? 17.594 2.155 -13.247 1.00 93.50 113 GLN A N 1
ATOM 826 C CA . GLN A 1 113 ? 18.154 2.699 -11.996 1.00 93.50 113 GLN A CA 1
ATOM 827 C C . GLN A 1 113 ? 17.630 1.962 -10.764 1.00 93.50 113 GLN A C 1
ATOM 829 O O . GLN A 1 113 ? 16.527 1.413 -10.776 1.00 93.50 113 GLN A O 1
ATOM 834 N N . GLY A 1 114 ? 18.402 2.030 -9.677 1.00 94.06 114 GLY A N 1
ATOM 835 C CA . GLY A 1 114 ? 18.057 1.420 -8.396 1.00 94.06 114 GLY A CA 1
ATOM 836 C C . GLY A 1 114 ? 18.067 -0.106 -8.446 1.00 94.06 114 GLY A C 1
ATOM 837 O O . GLY A 1 114 ? 18.783 -0.711 -9.245 1.00 94.06 114 GLY A O 1
ATOM 838 N N . PHE A 1 115 ? 17.270 -0.714 -7.572 1.00 95.25 115 PHE A N 1
ATOM 839 C CA . PHE A 1 115 ? 17.178 -2.165 -7.415 1.00 95.25 115 PHE A CA 1
ATOM 840 C C . PHE A 1 115 ? 15.713 -2.596 -7.509 1.00 95.25 115 PHE A C 1
ATOM 842 O O . PHE A 1 115 ? 15.108 -2.913 -6.488 1.00 95.25 115 PHE A O 1
ATOM 849 N N . PRO A 1 116 ? 15.106 -2.553 -8.710 1.00 96.50 116 PRO A N 1
ATOM 850 C CA . PRO A 1 116 ? 13.747 -3.032 -8.871 1.00 96.50 116 PRO A CA 1
ATOM 851 C C . PRO A 1 116 ? 13.651 -4.521 -8.556 1.00 96.50 116 PRO A C 1
ATOM 853 O O . PRO A 1 116 ? 14.549 -5.308 -8.863 1.00 96.50 116 PRO A O 1
ATOM 856 N N . GLU A 1 117 ? 12.506 -4.911 -8.019 1.00 97.62 117 GLU A N 1
ATOM 857 C CA . GLU A 1 117 ? 12.151 -6.309 -7.861 1.00 97.62 117 GLU A CA 1
ATOM 858 C C . GLU A 1 117 ? 11.884 -6.925 -9.239 1.00 97.62 117 GLU A C 1
ATOM 860 O O . GLU A 1 117 ? 11.406 -6.263 -10.167 1.00 97.62 117 GLU A O 1
ATOM 865 N N . ASN A 1 118 ? 12.167 -8.220 -9.390 1.00 97.00 118 ASN A N 1
ATOM 866 C CA . ASN A 1 118 ? 11.961 -8.920 -10.665 1.00 97.00 118 ASN A CA 1
ATOM 867 C C . ASN A 1 118 ? 10.482 -8.999 -11.075 1.00 97.00 118 ASN A C 1
ATOM 869 O O . ASN A 1 118 ? 10.185 -9.135 -12.259 1.00 97.00 118 ASN A O 1
ATOM 873 N N . ALA A 1 119 ? 9.568 -8.926 -10.106 1.00 97.81 119 ALA A N 1
ATOM 874 C CA . ALA A 1 119 ? 8.126 -8.899 -10.313 1.00 97.81 119 ALA A CA 1
ATOM 875 C C . ALA A 1 119 ? 7.407 -8.283 -9.097 1.00 97.81 119 ALA A C 1
ATOM 877 O O . ALA A 1 119 ? 7.968 -8.285 -7.996 1.00 97.81 119 ALA A O 1
ATOM 878 N N . PRO A 1 120 ? 6.151 -7.819 -9.246 1.00 98.50 120 PRO A N 1
ATOM 879 C CA . PRO A 1 120 ? 5.288 -7.514 -8.114 1.00 98.50 120 PRO A CA 1
ATOM 880 C C . PRO A 1 120 ? 5.168 -8.697 -7.151 1.00 98.50 120 PRO A C 1
ATOM 882 O O . PRO A 1 120 ? 4.927 -9.827 -7.582 1.00 98.50 120 PRO A O 1
ATOM 885 N N . MET A 1 121 ? 5.222 -8.439 -5.841 1.00 98.62 121 MET A N 1
ATOM 886 C CA . MET A 1 121 ? 4.964 -9.468 -4.819 1.00 98.62 121 MET A CA 1
ATOM 887 C C . MET A 1 121 ? 3.602 -10.144 -5.010 1.00 98.62 121 MET A C 1
ATOM 889 O O . MET A 1 121 ? 3.434 -11.325 -4.704 1.00 98.62 121 MET A O 1
ATOM 893 N N . PHE A 1 122 ? 2.621 -9.378 -5.493 1.00 98.38 122 PHE A N 1
ATOM 894 C CA . PHE A 1 122 ? 1.280 -9.847 -5.805 1.00 98.38 122 PHE A CA 1
ATOM 895 C C . PHE A 1 122 ? 0.902 -9.387 -7.217 1.00 98.38 122 PHE A C 1
ATOM 897 O O . PHE A 1 122 ? 0.4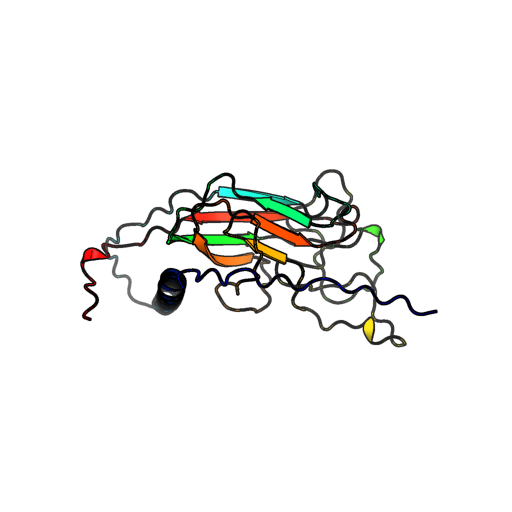76 -8.247 -7.384 1.00 98.38 122 PHE A O 1
ATOM 904 N N . PRO A 1 123 ? 1.041 -10.246 -8.239 1.00 98.12 123 PRO A N 1
ATOM 905 C CA . PRO A 1 123 ? 0.775 -9.870 -9.626 1.00 98.12 123 PRO A CA 1
ATOM 906 C C . PRO A 1 123 ? -0.685 -9.473 -9.897 1.00 98.12 123 PRO A C 1
ATOM 908 O O . PRO A 1 123 ? -1.624 -10.074 -9.349 1.00 98.12 123 PRO A O 1
ATOM 911 N N . THR A 1 124 ? -0.880 -8.507 -10.794 1.00 97.50 124 THR A N 1
ATOM 912 C CA . THR A 1 124 ? -2.189 -8.202 -11.402 1.00 97.50 124 THR A CA 1
ATOM 913 C C . THR A 1 124 ? -2.569 -9.335 -12.356 1.00 97.50 124 THR A C 1
ATOM 915 O O . THR A 1 124 ? -1.725 -9.841 -13.100 1.00 97.50 124 THR A O 1
ATOM 918 N N . LEU A 1 125 ? -3.831 -9.772 -12.332 1.00 96.38 125 LEU A N 1
ATOM 919 C CA . LEU A 1 125 ? -4.305 -10.854 -13.203 1.00 96.38 125 LEU A CA 1
ATOM 920 C C . LEU A 1 125 ? -4.661 -10.320 -14.595 1.00 96.38 125 LEU A C 1
ATOM 922 O O . LEU A 1 125 ? -5.256 -9.257 -14.717 1.00 96.38 125 LEU A O 1
ATOM 926 N N . GLY A 1 126 ? -4.346 -11.088 -15.641 1.00 95.44 126 GLY A N 1
ATOM 927 C CA . GLY A 1 126 ? -4.726 -10.752 -17.021 1.00 95.44 126 GLY A CA 1
ATOM 928 C C . GLY A 1 126 ? -3.838 -9.711 -17.715 1.00 95.44 126 GLY A C 1
ATOM 929 O O . GLY A 1 126 ? -4.137 -9.344 -18.847 1.00 95.44 126 GLY A O 1
ATOM 930 N N . VAL A 1 127 ? -2.744 -9.276 -17.082 1.00 95.25 127 VAL A N 1
ATOM 931 C CA . VAL A 1 127 ? -1.759 -8.343 -17.657 1.00 95.25 127 VAL A CA 1
ATOM 932 C C . VAL A 1 127 ? -0.357 -8.951 -17.649 1.00 95.25 127 VAL A C 1
ATOM 934 O O . VAL A 1 127 ? -0.061 -9.872 -16.880 1.00 95.25 127 VAL A O 1
ATOM 937 N N . VAL A 1 128 ? 0.529 -8.428 -18.496 1.00 97.00 128 VAL A N 1
ATOM 938 C CA . VAL A 1 128 ? 1.957 -8.767 -18.448 1.00 97.00 128 VAL A CA 1
ATOM 939 C C . VAL A 1 128 ? 2.564 -8.049 -17.251 1.00 97.00 128 VAL A C 1
ATOM 941 O O . VAL A 1 128 ? 2.564 -6.828 -17.229 1.00 97.00 128 VAL A O 1
ATOM 944 N N . ASN A 1 129 ? 3.074 -8.802 -16.275 1.00 97.62 129 ASN A N 1
ATOM 945 C CA . ASN A 1 129 ? 3.778 -8.241 -15.125 1.00 97.62 129 ASN A CA 1
ATOM 946 C C . ASN A 1 129 ? 5.289 -8.265 -15.408 1.00 97.62 129 ASN A C 1
ATOM 948 O O . ASN A 1 129 ? 5.851 -9.331 -15.655 1.00 97.62 129 ASN A O 1
ATOM 952 N N . GLY A 1 130 ? 5.928 -7.099 -15.389 1.00 96.75 130 GLY A N 1
ATOM 953 C CA . GLY A 1 130 ? 7.382 -6.924 -15.446 1.00 96.75 130 GLY A CA 1
ATOM 954 C C . GLY A 1 130 ? 7.975 -6.610 -14.073 1.00 96.75 130 GLY A C 1
ATOM 955 O O . GLY A 1 130 ? 7.417 -6.994 -13.052 1.00 96.75 130 GLY A O 1
ATOM 956 N N . HIS A 1 131 ? 9.083 -5.871 -14.053 1.00 98.00 131 HIS A N 1
ATOM 957 C CA . HIS A 1 131 ? 9.710 -5.400 -12.819 1.00 98.00 131 HIS A CA 1
ATOM 958 C C . HIS A 1 131 ? 8.753 -4.568 -11.948 1.00 98.00 131 HIS A C 1
ATOM 960 O O . HIS A 1 131 ? 7.878 -3.861 -12.459 1.00 98.00 131 HIS A O 1
ATOM 966 N N . ALA A 1 132 ? 8.945 -4.637 -10.631 1.00 97.88 132 ALA A N 1
ATOM 967 C CA . ALA A 1 132 ? 8.299 -3.740 -9.679 1.00 97.88 132 ALA A CA 1
ATOM 968 C C . ALA A 1 132 ? 9.325 -2.749 -9.134 1.00 97.88 132 ALA A C 1
ATOM 970 O O . ALA A 1 132 ? 10.444 -3.118 -8.788 1.00 97.88 132 ALA A O 1
ATOM 971 N N . TYR A 1 133 ? 8.939 -1.482 -9.084 1.00 97.44 133 TYR A N 1
ATOM 972 C CA . TYR A 1 133 ? 9.850 -0.372 -8.804 1.00 97.44 133 TYR A CA 1
ATOM 973 C C . TYR A 1 133 ? 9.481 0.387 -7.538 1.00 97.44 133 TYR A C 1
ATOM 975 O O . TYR A 1 133 ? 10.253 1.230 -7.090 1.00 97.44 133 TYR A O 1
ATOM 983 N N . ALA A 1 134 ? 8.299 0.117 -6.994 1.00 97.75 134 ALA A N 1
ATOM 984 C CA . ALA A 1 134 ? 7.761 0.806 -5.845 1.00 97.75 134 ALA A CA 1
ATOM 985 C C . ALA A 1 134 ? 6.983 -0.145 -4.934 1.00 97.75 134 ALA A C 1
ATOM 987 O O . ALA A 1 134 ? 6.498 -1.199 -5.355 1.00 97.75 134 ALA A O 1
ATOM 988 N N . ASP A 1 135 ? 6.840 0.262 -3.684 1.00 98.00 135 ASP A N 1
ATOM 989 C 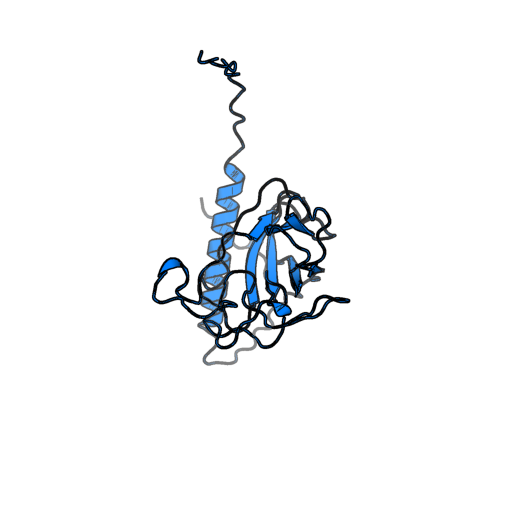CA . ASP A 1 135 ? 5.906 -0.280 -2.710 1.00 98.00 135 ASP A CA 1
ATOM 990 C C . ASP A 1 135 ? 4.986 0.837 -2.205 1.00 98.00 135 ASP A C 1
ATOM 992 O O . ASP A 1 135 ? 4.849 1.881 -2.838 1.00 98.00 135 ASP A O 1
ATOM 996 N N . TRP A 1 136 ? 4.280 0.596 -1.103 1.00 97.31 136 TRP A N 1
ATOM 997 C CA . TRP A 1 136 ? 3.296 1.549 -0.613 1.00 97.31 136 TRP A CA 1
ATOM 998 C C . TRP A 1 136 ? 3.896 2.904 -0.214 1.00 97.31 136 TRP A C 1
ATOM 1000 O O . TRP A 1 136 ? 3.216 3.903 -0.394 1.00 97.31 136 TRP A O 1
ATOM 1010 N N . GLU A 1 137 ? 5.128 2.961 0.296 1.00 96.88 137 GLU A N 1
ATOM 1011 C CA . GLU A 1 137 ? 5.738 4.207 0.793 1.00 96.88 137 GLU A CA 1
ATOM 1012 C C . GLU A 1 137 ? 6.893 4.699 -0.084 1.00 96.88 137 GLU A C 1
ATOM 1014 O O . GLU A 1 137 ? 7.166 5.899 -0.127 1.00 96.88 137 GLU A O 1
ATOM 1019 N N . TRP A 1 138 ? 7.575 3.797 -0.792 1.00 97.25 138 TRP A N 1
ATOM 1020 C CA . TRP A 1 138 ? 8.855 4.083 -1.425 1.00 97.25 138 TRP A CA 1
ATOM 1021 C C . TRP A 1 138 ? 8.899 3.654 -2.885 1.00 97.25 138 TRP A C 1
ATOM 1023 O O . TRP A 1 138 ? 8.405 2.597 -3.272 1.00 97.25 138 TRP A O 1
ATOM 1033 N N . ILE A 1 139 ? 9.591 4.452 -3.690 1.00 96.56 139 ILE A N 1
ATOM 1034 C CA . ILE A 1 139 ? 10.111 4.043 -4.987 1.00 96.56 139 ILE A CA 1
ATOM 1035 C C . ILE A 1 139 ? 11.583 3.674 -4.836 1.00 96.56 139 ILE A C 1
ATOM 1037 O O . ILE A 1 139 ? 12.364 4.433 -4.274 1.00 96.56 139 ILE A O 1
ATOM 1041 N N . PHE A 1 140 ? 11.971 2.500 -5.315 1.00 96.88 140 PHE A N 1
ATOM 1042 C CA . PHE A 1 140 ? 13.310 1.921 -5.150 1.00 96.88 140 PHE A CA 1
ATOM 1043 C C . PHE A 1 140 ? 13.967 1.528 -6.482 1.00 96.88 140 PHE A C 1
ATOM 1045 O O . PHE A 1 140 ? 15.112 1.070 -6.506 1.00 96.88 140 PHE A O 1
ATOM 1052 N N . GLY A 1 141 ? 13.281 1.756 -7.603 1.00 95.44 141 GLY A N 1
ATOM 1053 C CA . GLY A 1 141 ? 13.834 1.596 -8.941 1.00 95.44 141 GLY A CA 1
ATOM 1054 C C . GLY A 1 141 ? 13.260 2.603 -9.939 1.00 95.44 141 GLY A C 1
ATOM 1055 O O . GLY A 1 141 ? 12.217 3.209 -9.704 1.00 95.44 141 GLY A O 1
ATOM 1056 N N . TRP A 1 142 ? 13.924 2.741 -11.086 1.00 94.62 142 TRP A N 1
ATOM 1057 C CA . TRP A 1 142 ? 13.423 3.506 -12.231 1.00 94.62 142 TRP A CA 1
ATOM 1058 C C . TRP A 1 142 ? 13.662 2.742 -13.537 1.00 94.62 142 TRP A C 1
ATOM 1060 O O . TRP A 1 142 ? 14.673 2.051 -13.689 1.00 94.62 142 TRP A O 1
ATOM 1070 N N . PHE A 1 143 ? 12.733 2.858 -14.485 1.00 92.00 143 PHE A N 1
ATOM 1071 C CA . PHE A 1 143 ? 12.697 2.024 -15.692 1.00 92.00 143 PHE A CA 1
ATOM 1072 C C . PHE A 1 143 ? 13.723 2.403 -16.775 1.00 92.00 143 PHE A C 1
ATOM 1074 O O . PHE A 1 143 ? 13.999 1.582 -17.647 1.00 92.00 143 PHE A O 1
ATOM 1081 N N . THR A 1 144 ? 14.314 3.601 -16.715 1.00 89.88 144 THR A N 1
ATOM 1082 C CA . THR A 1 144 ? 15.366 4.071 -17.636 1.00 89.88 144 THR A CA 1
ATOM 1083 C C . THR A 1 144 ? 16.684 4.344 -16.916 1.00 89.88 144 THR A C 1
ATOM 1085 O O . THR A 1 144 ? 16.660 4.735 -15.743 1.00 89.88 144 THR A O 1
ATOM 1088 N N . PRO A 1 145 ? 17.835 4.232 -17.606 1.00 87.12 145 PRO A N 1
ATOM 1089 C CA . PRO A 1 145 ? 19.114 4.683 -17.065 1.00 87.12 145 PRO A CA 1
ATOM 1090 C C . PRO A 1 145 ? 19.114 6.199 -16.809 1.00 87.12 145 PRO A C 1
ATOM 1092 O O . PRO A 1 145 ? 18.314 6.925 -17.412 1.00 87.12 145 PRO A O 1
ATOM 1095 N N . PRO A 1 146 ? 20.037 6.701 -15.969 1.00 87.00 146 PRO A N 1
ATOM 1096 C CA . PRO A 1 146 ? 20.280 8.131 -15.860 1.00 87.00 146 PRO A CA 1
ATOM 1097 C C . PRO A 1 146 ? 20.769 8.683 -17.204 1.00 87.00 146 PRO A C 1
ATOM 1099 O O . PRO A 1 146 ? 21.650 8.104 -17.842 1.00 87.00 146 PRO A O 1
ATOM 1102 N N . ASN A 1 147 ? 20.231 9.821 -17.621 1.00 86.06 147 ASN A N 1
ATOM 1103 C CA . ASN A 1 147 ? 20.729 10.616 -18.732 1.00 86.06 147 ASN A CA 1
ATOM 1104 C C . ASN A 1 147 ? 21.751 11.640 -18.201 1.00 86.06 147 ASN A C 1
ATOM 1106 O O . ASN A 1 147 ? 21.362 12.581 -17.509 1.00 86.06 147 ASN A O 1
ATOM 1110 N N . PRO A 1 148 ? 23.047 11.532 -18.547 1.00 84.06 148 PRO A N 1
ATOM 1111 C CA . PRO A 1 148 ? 24.067 12.470 -18.072 1.00 84.06 148 PRO A CA 1
ATOM 1112 C C . PRO A 1 148 ? 23.827 13.922 -18.505 1.00 84.06 148 PRO A C 1
ATOM 1114 O O . PRO A 1 148 ? 24.318 14.846 -17.862 1.00 84.06 148 PRO A O 1
ATOM 1117 N N . SER A 1 149 ? 23.101 14.131 -19.607 1.00 89.88 149 SER A N 1
ATOM 1118 C CA . SER A 1 149 ? 22.743 15.461 -20.109 1.00 89.88 149 SER A CA 1
ATOM 1119 C C . SER A 1 149 ? 21.488 16.037 -19.451 1.00 89.88 149 SER A C 1
ATOM 1121 O O . SER A 1 149 ? 21.194 17.212 -19.656 1.00 89.88 149 SER A O 1
ATOM 1123 N N . ASP A 1 150 ? 20.762 15.236 -18.670 1.00 85.06 150 ASP A N 1
ATOM 1124 C CA . ASP A 1 150 ? 19.563 15.650 -17.951 1.00 85.06 150 ASP A CA 1
ATOM 1125 C C . ASP A 1 150 ? 19.584 15.094 -16.515 1.00 85.06 150 ASP A C 1
ATOM 1127 O O . ASP A 1 150 ? 19.097 13.987 -16.262 1.00 85.06 150 ASP A O 1
ATOM 1131 N N . PRO A 1 151 ? 20.125 15.849 -15.542 1.00 81.69 151 PRO A N 1
ATOM 1132 C CA . PRO A 1 151 ? 20.228 15.392 -14.160 1.00 81.69 151 PRO A CA 1
ATOM 1133 C C . PRO A 1 151 ? 18.865 15.122 -13.506 1.00 81.69 151 PRO A C 1
ATOM 1135 O O . PRO A 1 151 ? 18.830 14.409 -12.507 1.00 81.69 151 PRO A O 1
ATOM 1138 N N . SER A 1 152 ? 17.748 15.612 -14.068 1.00 80.69 152 SER A N 1
ATOM 1139 C CA . SER A 1 152 ? 16.400 15.292 -13.567 1.00 80.69 152 SER A CA 1
ATOM 1140 C C . SER A 1 152 ? 16.033 13.815 -13.735 1.00 80.69 152 SER A C 1
ATOM 1142 O O . SER A 1 152 ? 15.157 13.304 -13.042 1.00 80.69 152 SER A O 1
ATOM 1144 N N . THR A 1 153 ? 16.747 13.106 -14.611 1.00 81.56 153 THR A N 1
ATOM 1145 C CA . THR A 1 153 ? 16.592 11.662 -14.802 1.00 81.56 153 THR A CA 1
ATOM 1146 C C . THR A 1 153 ? 17.340 10.834 -13.760 1.00 81.56 153 THR A C 1
ATOM 1148 O O . THR A 1 153 ? 17.149 9.625 -13.730 1.00 81.56 153 THR A O 1
ATOM 1151 N N . THR A 1 154 ? 18.189 11.446 -12.922 1.00 87.19 154 THR A N 1
ATOM 1152 C CA . THR A 1 154 ? 18.877 10.760 -11.819 1.00 87.19 154 THR A CA 1
ATOM 1153 C C . THR A 1 154 ? 18.103 10.991 -10.533 1.00 87.19 154 THR A C 1
ATOM 1155 O O . THR A 1 154 ? 18.098 12.096 -9.993 1.00 87.19 154 THR A O 1
ATOM 1158 N N . ILE A 1 155 ? 17.464 9.943 -10.026 1.00 84.69 155 ILE A N 1
ATOM 1159 C CA . ILE A 1 155 ? 16.660 10.030 -8.806 1.00 84.69 155 ILE A CA 1
ATOM 1160 C C . ILE A 1 155 ? 17.422 9.330 -7.676 1.00 84.69 155 ILE A C 1
ATOM 1162 O O . ILE A 1 155 ? 17.876 8.199 -7.866 1.00 84.69 155 ILE A O 1
ATOM 1166 N N . PRO A 1 156 ? 17.607 9.968 -6.504 1.00 90.81 156 PRO A N 1
ATOM 1167 C CA . PRO A 1 156 ? 18.154 9.280 -5.342 1.00 90.81 156 PRO A CA 1
ATOM 1168 C C . PRO A 1 156 ? 17.153 8.213 -4.894 1.00 90.81 156 PRO A C 1
ATOM 1170 O O . PRO A 1 156 ? 16.033 8.539 -4.518 1.00 90.81 156 PRO A O 1
ATOM 1173 N N . LEU A 1 157 ? 17.542 6.940 -4.971 1.00 94.00 157 LEU A N 1
ATOM 1174 C CA . LEU A 1 157 ? 16.688 5.801 -4.637 1.00 94.00 157 LEU A CA 1
ATOM 1175 C C . LEU A 1 157 ? 17.234 5.061 -3.398 1.00 94.00 157 LEU A C 1
ATOM 1177 O O . LEU A 1 157 ? 18.453 4.900 -3.291 1.00 94.00 157 LEU A O 1
ATOM 1181 N N . PRO A 1 158 ? 16.367 4.564 -2.496 1.00 95.62 158 PRO A N 1
ATOM 1182 C CA . PRO A 1 158 ? 14.914 4.716 -2.526 1.00 95.62 158 PRO A CA 1
ATOM 1183 C C . PRO A 1 158 ? 14.463 6.151 -2.176 1.00 95.62 158 PRO A C 1
ATOM 1185 O O . PRO A 1 158 ? 15.132 6.843 -1.411 1.00 95.62 158 PRO A O 1
ATOM 1188 N N . ALA A 1 159 ? 13.334 6.591 -2.738 1.00 94.69 159 ALA A N 1
ATOM 1189 C CA . ALA A 1 159 ? 12.701 7.887 -2.466 1.00 94.69 159 ALA A CA 1
ATOM 1190 C C . ALA A 1 159 ? 11.255 7.714 -1.967 1.00 94.69 159 ALA A C 1
ATOM 1192 O O . ALA A 1 159 ? 10.581 6.776 -2.398 1.00 94.69 159 ALA A O 1
ATOM 1193 N N . PRO A 1 160 ? 10.758 8.598 -1.084 1.00 94.25 160 PRO A N 1
ATOM 1194 C CA . PRO A 1 160 ? 9.383 8.531 -0.605 1.00 94.25 160 PRO A CA 1
ATOM 1195 C C . PRO A 1 160 ? 8.393 8.887 -1.722 1.00 94.25 160 PRO A C 1
ATOM 1197 O O . PRO A 1 160 ? 8.646 9.770 -2.547 1.00 94.25 160 PRO A O 1
ATOM 1200 N N . LEU A 1 161 ? 7.246 8.215 -1.732 1.00 91.94 161 LEU A N 1
ATOM 1201 C CA . LEU A 1 161 ? 6.142 8.478 -2.651 1.00 91.94 161 LEU A CA 1
ATOM 1202 C C . LEU A 1 161 ? 5.090 9.388 -1.991 1.00 91.94 161 LEU A C 1
ATOM 1204 O O . LEU A 1 161 ? 4.732 9.147 -0.841 1.00 91.94 161 LEU A O 1
ATOM 1208 N N . PRO A 1 162 ? 4.560 10.408 -2.694 1.00 87.12 162 PRO A N 1
ATOM 1209 C CA . PRO A 1 162 ? 3.523 11.299 -2.160 1.00 87.12 162 PRO A CA 1
ATOM 1210 C C . PRO A 1 162 ? 2.103 10.980 -2.668 1.00 87.12 162 PRO A C 1
ATOM 1212 O O . PRO A 1 162 ? 1.195 11.801 -2.539 1.00 87.12 162 PRO A O 1
ATOM 1215 N N . PHE A 1 163 ? 1.896 9.842 -3.333 1.00 86.94 163 PHE A N 1
ATOM 1216 C CA . PHE A 1 163 ? 0.695 9.580 -4.137 1.00 86.94 163 PHE A CA 1
ATOM 1217 C C . PHE A 1 163 ? -0.231 8.530 -3.522 1.00 86.94 163 PHE A C 1
ATOM 1219 O O . PHE A 1 163 ? -1.008 7.899 -4.237 1.00 86.94 163 PHE A O 1
ATOM 1226 N N . GLN A 1 164 ? -0.175 8.338 -2.210 1.00 93.81 164 GLN A N 1
ATOM 1227 C CA . GLN A 1 164 ? -0.966 7.347 -1.495 1.00 93.81 164 GLN A CA 1
ATOM 1228 C C . GLN A 1 164 ? -1.595 7.946 -0.240 1.00 93.81 164 GLN A C 1
ATOM 1230 O O . GLN A 1 164 ? -1.170 8.987 0.258 1.00 93.81 164 GLN A O 1
ATOM 1235 N N . GLY A 1 165 ? -2.644 7.307 0.268 1.00 96.19 165 GLY A N 1
ATOM 1236 C CA . GLY A 1 165 ? -3.258 7.752 1.506 1.00 96.19 165 GLY A CA 1
ATOM 1237 C C . GLY A 1 165 ? -4.243 6.764 2.102 1.00 96.19 165 GLY A C 1
ATOM 1238 O O . GLY A 1 165 ? -4.840 5.933 1.413 1.00 96.19 165 GLY A O 1
ATOM 1239 N N . ILE A 1 166 ? -4.420 6.909 3.407 1.00 97.69 166 ILE A N 1
ATOM 1240 C CA . ILE A 1 166 ? -5.370 6.187 4.238 1.00 97.69 166 ILE A CA 1
ATOM 1241 C C . ILE A 1 166 ? -6.436 7.189 4.678 1.00 97.69 166 ILE A C 1
ATOM 1243 O O . ILE A 1 166 ? -6.142 8.308 5.092 1.00 97.69 166 ILE A O 1
ATOM 1247 N N . SER A 1 167 ? -7.689 6.778 4.579 1.00 98.12 167 SER A N 1
ATOM 1248 C CA . SER A 1 167 ? -8.849 7.506 5.068 1.00 98.12 167 SER A CA 1
ATOM 1249 C C . SER A 1 167 ? -9.563 6.641 6.094 1.00 98.12 167 SER A C 1
ATOM 1251 O O . SER A 1 167 ? -9.770 5.448 5.876 1.00 98.12 167 SER A O 1
ATOM 1253 N N . VAL A 1 168 ? -9.965 7.252 7.203 1.00 97.81 168 VAL A N 1
ATOM 1254 C CA . VAL A 1 168 ? -10.811 6.628 8.235 1.00 97.81 168 VAL A CA 1
ATOM 1255 C C . VAL A 1 168 ? -12.185 7.298 8.336 1.00 97.81 168 VAL A C 1
ATOM 1257 O O . VAL A 1 168 ? -12.959 6.982 9.235 1.00 97.81 168 VAL A O 1
ATOM 1260 N N . ASP A 1 169 ? -12.489 8.207 7.405 1.00 97.25 169 ASP A N 1
ATOM 1261 C CA . ASP A 1 169 ? -13.687 9.052 7.360 1.00 97.25 169 ASP A CA 1
ATOM 1262 C C . ASP A 1 169 ? -14.565 8.762 6.124 1.00 97.25 169 ASP A C 1
ATOM 1264 O O . ASP A 1 169 ? -15.263 9.635 5.600 1.00 97.25 169 ASP A O 1
ATOM 1268 N N . GLY A 1 170 ? -14.521 7.517 5.637 1.00 96.31 170 GLY A N 1
ATOM 1269 C CA . GLY A 1 170 ? -15.314 7.076 4.489 1.00 96.31 170 GLY A CA 1
ATOM 1270 C C . GLY A 1 170 ? -14.837 7.630 3.143 1.00 96.31 170 GLY A C 1
ATOM 1271 O O . GLY A 1 170 ? -15.641 7.764 2.226 1.00 96.31 170 GLY A O 1
ATOM 1272 N N . GLY A 1 171 ? -13.553 7.973 3.026 1.00 95.75 171 GLY A N 1
ATOM 1273 C CA . GLY A 1 171 ? -12.945 8.491 1.799 1.00 95.75 171 GLY A CA 1
ATOM 1274 C C . GLY A 1 171 ? -13.073 10.005 1.610 1.00 95.75 171 GLY A C 1
ATOM 1275 O O . GLY A 1 171 ? -12.797 10.485 0.510 1.00 95.75 171 GLY A O 1
ATOM 1276 N N . SER A 1 172 ? -13.478 10.756 2.642 1.00 95.44 172 SER A N 1
ATOM 1277 C CA . SER A 1 172 ? -13.639 12.216 2.559 1.00 95.44 172 SER A CA 1
ATOM 1278 C C . SER A 1 172 ? -12.289 12.935 2.589 1.00 95.44 172 SER A C 1
ATOM 1280 O O . SER A 1 172 ? -12.054 13.857 1.807 1.00 95.44 172 SER A O 1
ATOM 1282 N N . THR A 1 173 ? -11.376 12.487 3.451 1.00 95.69 173 THR A N 1
ATOM 1283 C CA . THR A 1 173 ? -9.996 12.976 3.531 1.00 95.69 173 THR A CA 1
ATOM 1284 C C . THR A 1 173 ? -9.016 11.811 3.501 1.00 95.69 173 THR A C 1
ATOM 1286 O O . THR A 1 173 ? -9.306 10.726 3.997 1.00 95.69 173 THR A O 1
ATOM 1289 N N . TYR A 1 174 ? -7.849 12.031 2.895 1.00 96.25 174 TYR A N 1
ATOM 1290 C CA . TYR A 1 174 ? -6.772 11.046 2.825 1.00 96.25 174 TYR A CA 1
ATOM 1291 C C . TYR A 1 174 ? -5.524 11.639 3.457 1.00 96.25 174 TYR A C 1
ATOM 1293 O O . TYR A 1 174 ? -5.118 12.745 3.098 1.00 96.25 174 TYR A O 1
ATOM 1301 N N . THR A 1 175 ? -4.917 10.893 4.371 1.00 95.69 175 THR A N 1
ATOM 1302 C CA . THR A 1 175 ? -3.658 11.256 5.023 1.00 95.69 175 THR A CA 1
ATOM 1303 C C . THR A 1 175 ? -2.611 10.177 4.776 1.00 95.69 175 THR A C 1
ATOM 1305 O O . THR A 1 175 ? -2.945 9.031 4.475 1.00 95.69 175 THR A O 1
ATOM 1308 N N . GLN A 1 176 ? -1.339 10.538 4.900 1.00 93.75 176 GLN A N 1
ATOM 1309 C CA . GLN A 1 176 ? -0.219 9.601 4.878 1.00 93.75 176 GLN A CA 1
ATOM 1310 C C . GLN A 1 176 ? 0.355 9.546 6.299 1.00 93.75 176 GLN A C 1
ATOM 1312 O O . GLN A 1 176 ? 1.231 10.345 6.626 1.00 93.75 176 GLN A O 1
ATOM 1317 N N . PRO A 1 177 ? -0.234 8.733 7.200 1.00 93.69 177 PRO A N 1
ATOM 1318 C CA . PRO A 1 177 ? 0.307 8.586 8.544 1.00 93.69 177 PRO A CA 1
ATOM 1319 C C . PRO A 1 177 ? 1.683 7.920 8.483 1.00 93.69 177 PRO A C 1
ATOM 1321 O O . PRO A 1 177 ? 1.908 7.060 7.633 1.00 93.69 177 PRO A O 1
ATOM 1324 N N . ASP A 1 178 ? 2.567 8.262 9.417 1.00 93.06 178 ASP A N 1
ATOM 1325 C CA . ASP A 1 178 ? 3.864 7.598 9.522 1.00 93.06 178 ASP A CA 1
ATOM 1326 C C . ASP A 1 178 ? 3.678 6.112 9.886 1.00 93.06 178 ASP A C 1
ATOM 1328 O O . ASP A 1 178 ? 2.834 5.775 10.733 1.00 93.06 178 ASP A O 1
ATOM 1332 N N . PRO A 1 179 ? 4.438 5.191 9.271 1.00 95.62 179 PRO A N 1
ATOM 1333 C CA . PRO A 1 179 ? 4.380 3.796 9.655 1.00 95.62 179 PRO A CA 1
ATOM 1334 C C . PRO A 1 179 ? 5.004 3.559 11.038 1.00 95.62 179 PRO A C 1
ATOM 1336 O O . PRO A 1 179 ? 5.977 4.191 11.450 1.00 95.62 179 PRO A O 1
ATOM 1339 N N . ILE A 1 180 ? 4.475 2.566 11.756 1.00 93.38 180 ILE A N 1
ATOM 1340 C CA . ILE A 1 180 ? 5.044 2.065 13.008 1.00 93.38 180 ILE A CA 1
ATOM 1341 C C . ILE A 1 180 ? 6.473 1.591 12.732 1.00 93.38 180 ILE A C 1
ATOM 1343 O O . ILE A 1 180 ? 6.685 0.667 11.942 1.00 93.38 180 ILE A O 1
ATOM 1347 N N . GLY A 1 181 ? 7.431 2.171 13.452 1.00 88.50 181 GLY A N 1
ATOM 1348 C CA . GLY A 1 181 ? 8.860 1.916 13.259 1.00 88.50 181 GLY A CA 1
ATOM 1349 C C . GLY A 1 181 ? 9.600 3.027 12.509 1.00 88.50 181 GLY A C 1
ATOM 1350 O O . GLY A 1 181 ? 10.821 2.941 12.408 1.00 88.50 181 GLY A O 1
ATOM 1351 N N . GLY A 1 182 ? 8.897 4.071 12.058 1.00 88.56 182 GLY A N 1
ATOM 1352 C CA . GLY A 1 182 ? 9.469 5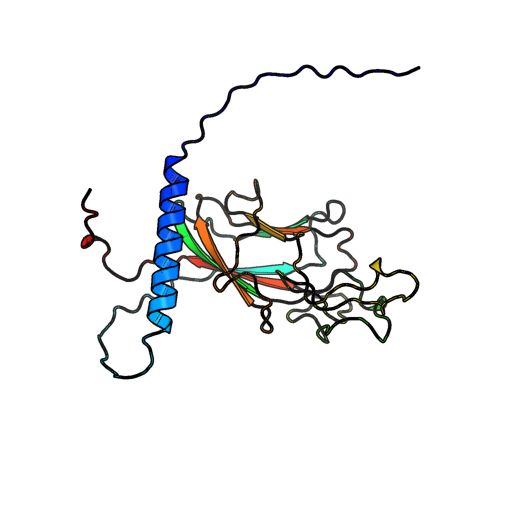.249 11.405 1.00 88.56 182 GLY A CA 1
ATOM 1353 C C . GLY A 1 182 ? 9.234 5.274 9.896 1.00 88.56 182 GLY A C 1
ATOM 1354 O O . GLY A 1 182 ? 8.647 4.356 9.331 1.00 88.56 182 GLY A O 1
ATOM 1355 N N . ASP A 1 183 ? 9.714 6.336 9.254 1.00 83.62 183 ASP A N 1
ATOM 1356 C CA . ASP A 1 183 ? 9.522 6.612 7.827 1.00 83.62 183 ASP A CA 1
ATOM 1357 C C . ASP A 1 183 ? 10.408 5.760 6.907 1.00 83.62 183 ASP A C 1
ATOM 1359 O O . ASP A 1 183 ? 10.100 5.632 5.730 1.00 83.62 183 ASP A O 1
ATOM 1363 N N . GLY A 1 184 ? 11.466 5.129 7.423 1.00 87.62 184 GLY A N 1
ATOM 1364 C CA . GLY A 1 184 ? 12.476 4.424 6.630 1.00 87.62 184 GLY A CA 1
ATOM 1365 C C . GLY A 1 184 ? 11.965 3.331 5.673 1.00 87.62 184 GLY A C 1
ATOM 1366 O O . GLY A 1 184 ? 10.982 2.630 5.922 1.00 87.62 184 GLY A O 1
ATOM 1367 N N . TYR A 1 185 ? 12.708 3.139 4.578 1.00 92.31 185 TYR A N 1
ATOM 1368 C CA . TYR A 1 185 ? 12.474 2.065 3.610 1.00 92.31 185 TYR A CA 1
ATOM 1369 C C . TYR A 1 185 ? 12.491 0.679 4.274 1.00 92.31 185 TYR A C 1
ATOM 1371 O O . TYR A 1 185 ? 13.425 0.339 5.006 1.00 92.31 185 TYR A O 1
ATOM 1379 N N . ASN A 1 186 ? 11.482 -0.146 3.974 1.00 94.56 186 ASN A N 1
ATOM 1380 C CA . ASN A 1 186 ? 11.374 -1.503 4.492 1.00 94.56 186 ASN A CA 1
ATOM 1381 C C . ASN A 1 186 ? 11.597 -2.526 3.364 1.00 94.56 186 ASN A C 1
ATOM 1383 O O . ASN A 1 186 ? 10.699 -2.715 2.545 1.00 94.56 186 ASN A O 1
ATOM 1387 N N . PRO A 1 187 ? 12.711 -3.282 3.361 1.00 94.69 187 PRO A N 1
ATOM 1388 C CA . PRO A 1 187 ? 12.999 -4.264 2.313 1.00 94.69 187 PRO A CA 1
ATOM 1389 C C . PRO A 1 187 ? 12.043 -5.470 2.304 1.00 94.69 187 PRO A C 1
ATOM 1391 O O . PRO A 1 187 ? 12.078 -6.281 1.388 1.00 94.69 187 PRO A O 1
ATOM 1394 N N . ALA A 1 188 ? 11.194 -5.636 3.323 1.00 96.56 188 ALA A N 1
ATOM 1395 C CA . ALA A 1 188 ? 10.121 -6.629 3.301 1.00 96.56 188 ALA A CA 1
ATOM 1396 C C . ALA A 1 188 ? 8.844 -6.120 2.603 1.00 96.56 188 ALA A C 1
ATOM 1398 O O . ALA A 1 188 ? 7.892 -6.897 2.461 1.00 96.56 188 ALA A O 1
ATOM 1399 N N . HIS A 1 189 ? 8.806 -4.834 2.229 1.00 97.69 189 HIS A N 1
ATOM 1400 C CA . HIS A 1 189 ? 7.660 -4.119 1.660 1.00 97.69 189 HIS A CA 1
ATOM 1401 C C . HIS A 1 189 ? 6.388 -4.292 2.497 1.00 97.69 189 HIS A C 1
ATOM 1403 O O . HIS A 1 189 ? 5.312 -4.602 1.979 1.00 97.69 189 HIS A O 1
ATOM 1409 N N . VAL A 1 190 ? 6.531 -4.179 3.823 1.00 97.62 190 VAL A N 1
ATOM 1410 C CA . VAL A 1 190 ? 5.431 -4.260 4.792 1.00 97.62 190 VAL A CA 1
ATOM 1411 C C . VAL A 1 190 ? 5.408 -2.997 5.632 1.00 97.62 190 VAL A C 1
ATOM 1413 O O . VAL A 1 190 ? 6.338 -2.737 6.392 1.00 97.62 190 VAL A O 1
ATOM 1416 N N . TYR A 1 191 ? 4.295 -2.285 5.588 1.00 97.56 191 TYR A N 1
ATOM 1417 C CA . TYR A 1 191 ? 4.073 -1.087 6.382 1.00 97.56 191 TYR A CA 1
ATOM 1418 C C . TYR A 1 191 ? 2.900 -1.306 7.319 1.00 97.56 191 TYR A C 1
ATOM 1420 O O . TYR A 1 191 ? 1.942 -2.016 6.994 1.00 97.56 191 TYR A O 1
ATOM 1428 N N . ARG A 1 192 ? 3.007 -0.755 8.524 1.00 97.19 192 ARG A N 1
ATOM 1429 C CA . ARG A 1 192 ? 1.998 -0.894 9.568 1.00 97.19 192 ARG A CA 1
ATOM 1430 C C . ARG A 1 192 ? 1.626 0.475 10.084 1.00 97.19 192 ARG A C 1
ATOM 1432 O O . ARG A 1 192 ? 2.522 1.261 10.332 1.00 97.19 192 ARG A O 1
ATOM 1439 N N . TYR A 1 193 ? 0.346 0.722 10.309 1.00 96.81 193 TYR A N 1
ATOM 1440 C CA . TYR A 1 193 ? -0.148 2.014 10.776 1.00 96.81 193 TYR A CA 1
ATOM 1441 C C . TYR A 1 193 ? -1.113 1.806 11.929 1.00 96.81 193 TYR A C 1
ATOM 1443 O O . TYR A 1 193 ? -1.931 0.880 11.898 1.00 96.81 193 TYR A O 1
ATOM 1451 N N . LEU A 1 194 ? -1.030 2.681 12.926 1.00 96.00 194 LEU A N 1
ATOM 1452 C CA . LEU A 1 194 ? -2.052 2.809 13.956 1.00 96.00 194 LEU A CA 1
ATOM 1453 C C . LEU A 1 194 ? -3.019 3.904 13.550 1.00 96.00 194 LEU A C 1
ATOM 1455 O O . LEU A 1 194 ? -2.619 5.032 13.281 1.00 96.00 194 LEU A O 1
ATOM 1459 N N . VAL A 1 195 ? -4.302 3.567 13.533 1.00 95.94 195 VAL A N 1
ATOM 1460 C CA . VAL A 1 195 ? -5.364 4.537 13.275 1.00 95.94 195 VAL A CA 1
ATOM 1461 C C . VAL A 1 195 ? -6.476 4.398 14.300 1.00 95.94 195 VAL A C 1
ATOM 1463 O O . VAL A 1 195 ? -6.681 3.329 14.880 1.00 95.94 195 VAL A O 1
ATOM 1466 N N . VAL A 1 196 ? -7.216 5.484 14.503 1.00 96.38 196 VAL A N 1
ATOM 1467 C CA . VAL A 1 196 ? -8.430 5.496 15.320 1.00 96.38 196 VAL A CA 1
ATOM 1468 C C . VAL A 1 196 ? -9.638 5.509 14.391 1.00 96.38 196 VAL A C 1
ATOM 1470 O O . VAL A 1 196 ? -9.733 6.353 13.500 1.00 96.38 196 VAL A O 1
ATOM 1473 N N . GLY A 1 197 ? -10.550 4.558 14.583 1.00 96.62 197 GLY A N 1
ATOM 1474 C CA . GLY A 1 197 ? -11.788 4.482 13.814 1.00 96.62 197 GLY A CA 1
ATOM 1475 C C . GLY A 1 197 ? -12.694 5.689 14.056 1.00 96.62 197 GLY A C 1
ATOM 1476 O O . GLY A 1 197 ? -12.741 6.219 15.166 1.00 96.62 197 GLY A O 1
ATOM 1477 N N . GLN A 1 198 ? -13.444 6.099 13.028 1.00 97.44 198 GLN A N 1
ATOM 1478 C CA . GLN A 1 198 ? -14.412 7.207 13.106 1.00 97.44 198 GLN A CA 1
ATOM 1479 C C . GLN A 1 198 ? -15.870 6.754 12.908 1.00 97.44 198 GLN A C 1
ATOM 1481 O O . GLN A 1 198 ? -16.756 7.555 12.622 1.00 97.44 198 GLN A O 1
ATOM 1486 N N . GLY A 1 199 ? -16.147 5.452 13.019 1.00 97.44 199 GLY A N 1
ATOM 1487 C CA . GLY A 1 199 ? -17.468 4.872 12.750 1.00 97.44 199 GLY A CA 1
ATOM 1488 C C . GLY A 1 199 ? -17.779 4.665 11.261 1.00 97.44 199 GLY A C 1
ATOM 1489 O O . GLY A 1 199 ? -18.917 4.338 10.917 1.00 97.44 199 GLY A O 1
ATOM 1490 N N . LEU A 1 200 ? -16.788 4.835 10.381 1.00 97.94 200 LEU A N 1
ATOM 1491 C CA . LEU A 1 200 ? -16.887 4.693 8.924 1.00 97.94 200 LEU A CA 1
ATOM 1492 C C . LEU A 1 200 ? -15.910 3.624 8.409 1.00 97.94 200 LEU A C 1
ATOM 1494 O O . LEU A 1 200 ? -15.064 3.132 9.153 1.00 97.94 200 LEU A O 1
ATOM 1498 N N . GLN A 1 201 ? -16.059 3.212 7.149 1.00 98.00 201 GLN A N 1
ATOM 1499 C CA . GLN A 1 201 ? -15.114 2.294 6.500 1.00 98.00 201 GLN A CA 1
ATOM 1500 C C . GLN A 1 201 ? -13.758 2.980 6.295 1.00 98.00 201 GLN A C 1
ATOM 1502 O O . GLN A 1 201 ? -13.697 4.195 6.085 1.00 98.00 201 GLN A O 1
ATOM 1507 N N . ALA A 1 202 ? -12.684 2.192 6.325 1.00 97.94 202 ALA A N 1
ATOM 1508 C CA . ALA A 1 202 ? -11.370 2.669 5.931 1.00 97.94 202 ALA A CA 1
ATOM 1509 C C . ALA A 1 202 ? -11.250 2.625 4.408 1.00 97.94 202 ALA A C 1
ATOM 1511 O O . ALA A 1 202 ? -11.626 1.627 3.794 1.00 97.94 202 ALA A O 1
ATOM 1512 N N . PHE A 1 203 ? -10.704 3.682 3.815 1.00 97.81 203 PHE A N 1
ATOM 1513 C CA . PHE A 1 203 ? -10.408 3.766 2.388 1.00 97.81 203 PHE A CA 1
ATOM 1514 C C . PHE A 1 203 ? -8.903 3.909 2.186 1.00 97.81 203 PHE A C 1
ATOM 1516 O O . PHE A 1 203 ? -8.211 4.584 2.945 1.00 97.81 203 PHE A O 1
ATOM 1523 N N . PHE A 1 204 ? -8.405 3.276 1.138 1.00 97.19 204 PHE A N 1
ATOM 1524 C CA . PHE A 1 204 ? -7.002 3.247 0.763 1.00 97.19 204 PHE A CA 1
ATOM 1525 C C . PHE A 1 204 ? -6.920 3.721 -0.664 1.00 97.19 204 PHE A C 1
ATOM 1527 O O . PHE A 1 204 ? -7.595 3.170 -1.536 1.00 97.19 204 PHE A O 1
ATOM 1534 N N . LYS A 1 205 ? -6.122 4.757 -0.883 1.00 95.38 205 LYS A N 1
ATOM 1535 C CA . LYS A 1 205 ? -6.005 5.388 -2.183 1.00 95.38 205 LYS A CA 1
ATOM 1536 C C . LYS A 1 205 ? -4.573 5.365 -2.647 1.00 95.38 205 LYS A C 1
ATOM 1538 O O . LYS A 1 205 ? -3.665 5.676 -1.881 1.00 95.38 205 LYS A O 1
ATOM 1543 N N . LYS A 1 206 ? -4.419 5.078 -3.928 1.00 94.31 206 LYS A N 1
ATOM 1544 C CA . LYS A 1 206 ? -3.233 5.402 -4.693 1.00 94.31 206 LYS A CA 1
ATOM 1545 C C . LYS A 1 206 ? -3.647 6.240 -5.902 1.00 94.31 206 LYS A C 1
ATOM 1547 O O . LYS A 1 206 ? -4.618 5.912 -6.574 1.00 94.31 206 LYS A O 1
ATOM 1552 N N . ASN A 1 207 ? -2.897 7.298 -6.168 1.00 93.06 207 ASN A N 1
ATOM 1553 C CA . ASN A 1 207 ? -3.099 8.167 -7.312 1.00 93.06 207 ASN A CA 1
ATOM 1554 C C . ASN A 1 207 ? -2.096 7.819 -8.403 1.00 93.06 207 ASN A C 1
ATOM 1556 O O . ASN A 1 207 ? -0.890 7.771 -8.143 1.00 93.06 207 ASN A O 1
ATOM 1560 N N . ASP A 1 208 ? -2.604 7.592 -9.605 1.00 92.00 208 ASP A N 1
ATOM 1561 C CA . ASP A 1 208 ? -1.794 7.447 -10.804 1.00 92.00 208 ASP A CA 1
ATOM 1562 C C . ASP A 1 208 ? -2.631 7.651 -12.067 1.00 92.00 208 ASP A C 1
ATOM 1564 O O . ASP A 1 208 ? -3.777 7.212 -12.116 1.00 92.00 208 ASP A O 1
ATOM 1568 N N . VAL A 1 209 ? -2.087 8.328 -13.078 1.00 90.19 209 VAL A N 1
ATOM 1569 C CA . VAL A 1 209 ? -2.771 8.537 -14.363 1.00 90.19 209 VAL A CA 1
ATOM 1570 C C . VAL A 1 209 ? -1.755 8.401 -15.501 1.00 90.19 209 VAL A C 1
ATOM 1572 O O . VAL A 1 209 ? -0.827 9.210 -15.560 1.00 90.19 209 VAL A O 1
ATOM 1575 N N . PRO A 1 210 ? -1.978 7.497 -16.473 1.00 91.62 210 PRO A N 1
ATOM 1576 C CA . PRO A 1 210 ? -3.052 6.502 -16.514 1.00 91.62 210 PRO A CA 1
ATOM 1577 C C . PRO A 1 210 ? -2.859 5.374 -15.485 1.00 91.62 210 PRO A C 1
ATOM 1579 O O . PRO A 1 210 ? -1.901 5.362 -14.732 1.00 91.62 210 PRO A O 1
ATOM 1582 N N . THR A 1 211 ? -3.828 4.457 -15.404 1.00 93.81 211 THR A N 1
ATOM 1583 C CA . THR A 1 211 ? -3.719 3.247 -14.561 1.00 93.81 211 THR A CA 1
ATOM 1584 C C . THR A 1 211 ? -3.562 1.966 -15.381 1.00 93.81 211 THR A C 1
ATOM 1586 O O . THR A 1 211 ? -3.205 0.927 -14.840 1.00 93.81 211 THR A O 1
ATOM 1589 N N . TYR A 1 212 ? -3.807 2.009 -16.695 1.00 92.69 212 TYR A N 1
ATOM 1590 C CA . TYR A 1 212 ? -3.787 0.822 -17.562 1.00 92.69 212 TYR A CA 1
ATOM 1591 C C . TYR A 1 212 ? -2.372 0.326 -17.905 1.00 92.69 212 TYR A C 1
ATOM 1593 O O . TYR A 1 212 ? -2.216 -0.671 -18.603 1.00 92.69 212 TYR A O 1
ATOM 1601 N N . ASP A 1 213 ? -1.331 1.037 -17.503 1.00 94.38 213 ASP A N 1
ATOM 1602 C CA . ASP A 1 213 ? 0.076 0.655 -17.626 1.00 94.38 213 ASP A CA 1
ATOM 1603 C C . ASP A 1 213 ? 0.660 0.165 -16.298 1.00 94.38 213 ASP A C 1
ATOM 1605 O O . ASP A 1 213 ? 1.806 -0.282 -16.250 1.00 94.38 213 ASP A O 1
ATOM 1609 N N . ASN A 1 214 ? -0.146 0.154 -15.241 1.00 96.00 214 ASN A N 1
ATOM 1610 C CA . ASN A 1 214 ? 0.281 -0.311 -13.936 1.00 96.00 214 ASN A CA 1
ATOM 1611 C C . ASN A 1 214 ? 0.267 -1.833 -13.837 1.00 96.00 214 ASN A C 1
ATOM 1613 O O . ASN A 1 214 ? -0.393 -2.547 -14.589 1.00 96.00 214 ASN A O 1
ATOM 1617 N N . GLN A 1 215 ? 0.984 -2.350 -12.850 1.00 97.31 215 GLN A N 1
ATOM 1618 C CA . GLN A 1 215 ? 0.997 -3.777 -12.544 1.00 97.31 215 GLN A CA 1
ATOM 1619 C C . GLN A 1 215 ? 1.364 -4.003 -11.082 1.00 97.31 215 GLN A C 1
ATOM 1621 O O . GLN A 1 215 ? 2.235 -3.324 -10.533 1.00 97.31 215 GLN A O 1
ATOM 1626 N N . GLY A 1 216 ? 0.738 -5.003 -10.472 1.00 98.19 216 GLY A N 1
ATOM 1627 C CA . GLY A 1 216 ? 0.940 -5.361 -9.077 1.00 98.19 216 GLY A CA 1
ATOM 1628 C C . GLY A 1 216 ? -0.229 -4.959 -8.187 1.00 98.19 216 GLY A C 1
ATOM 1629 O O . GLY A 1 216 ? -1.127 -4.207 -8.559 1.00 98.19 216 GLY A O 1
ATOM 1630 N N . LYS A 1 217 ? -0.240 -5.514 -6.979 1.00 98.12 217 LYS A N 1
ATOM 1631 C CA . LYS A 1 217 ? -1.314 -5.313 -6.010 1.00 98.12 217 LYS A CA 1
ATOM 1632 C C . LYS A 1 217 ? -0.749 -5.152 -4.616 1.00 98.12 217 LYS A C 1
ATOM 1634 O O . LYS A 1 217 ? 0.270 -5.751 -4.266 1.00 98.12 217 LYS A O 1
ATOM 1639 N N . PHE A 1 218 ? -1.494 -4.444 -3.784 1.00 98.44 218 PHE A N 1
ATOM 1640 C CA . PHE A 1 218 ? -1.289 -4.446 -2.346 1.00 98.44 218 PHE A CA 1
ATOM 1641 C C . PHE A 1 218 ? -2.282 -5.378 -1.673 1.00 98.44 218 PHE A C 1
ATOM 1643 O O . PHE A 1 218 ? -3.478 -5.353 -1.967 1.00 98.44 218 PHE A O 1
ATOM 1650 N N . ARG A 1 219 ? -1.786 -6.170 -0.724 1.00 98.25 219 ARG A N 1
ATOM 1651 C CA . ARG A 1 219 ? -2.616 -6.814 0.288 1.00 98.25 219 ARG A CA 1
ATOM 1652 C C . ARG A 1 219 ? -2.733 -5.867 1.471 1.00 98.25 219 ARG A C 1
ATOM 1654 O O . ARG A 1 219 ? -1.726 -5.544 2.102 1.00 98.25 219 ARG A O 1
ATOM 1661 N N . ILE A 1 220 ? -3.955 -5.475 1.786 1.00 98.38 220 ILE A N 1
ATOM 1662 C CA . ILE A 1 220 ? -4.264 -4.574 2.892 1.00 98.38 220 ILE A CA 1
ATOM 1663 C C . ILE A 1 220 ? -5.033 -5.381 3.921 1.00 98.38 220 ILE A C 1
ATOM 1665 O O . ILE A 1 220 ? -5.988 -6.065 3.566 1.00 98.38 220 ILE A O 1
ATOM 1669 N N . CYS A 1 221 ? -4.600 -5.335 5.175 1.00 97.62 221 CYS A N 1
ATOM 1670 C CA . CYS A 1 221 ? -5.282 -5.975 6.288 1.00 97.62 221 CYS A CA 1
ATOM 1671 C C . CYS A 1 221 ? -5.597 -4.946 7.373 1.00 97.62 221 CYS A C 1
ATOM 1673 O O . CYS A 1 221 ? -4.705 -4.219 7.805 1.00 97.62 221 CYS A O 1
ATOM 1675 N N . VAL A 1 222 ? -6.842 -4.919 7.836 1.00 97.25 222 VAL A N 1
ATOM 1676 C CA . VAL A 1 222 ? -7.325 -4.056 8.917 1.00 97.25 222 VAL A CA 1
ATOM 1677 C C . VAL A 1 222 ? -7.677 -4.942 10.105 1.00 97.25 222 VAL A C 1
ATOM 1679 O O . VAL A 1 222 ? -8.490 -5.859 9.992 1.00 97.25 222 VAL A O 1
ATOM 1682 N N . GLN A 1 223 ? -7.043 -4.690 11.245 1.00 95.31 223 GLN A N 1
ATOM 1683 C CA . GLN A 1 223 ? -7.224 -5.474 12.461 1.00 95.31 223 GLN A CA 1
ATOM 1684 C C . GLN A 1 223 ? -7.623 -4.556 13.611 1.00 95.31 223 GLN A C 1
ATOM 1686 O O . GLN A 1 223 ? -6.877 -3.642 13.961 1.00 95.31 223 GLN A O 1
ATOM 1691 N N . LYS A 1 224 ? -8.768 -4.829 14.242 1.00 93.94 224 LYS A N 1
ATOM 1692 C CA . LYS A 1 224 ? -9.150 -4.135 15.475 1.00 93.94 224 LYS A CA 1
ATOM 1693 C C . LYS A 1 224 ? -8.211 -4.550 16.604 1.00 93.94 224 LYS A C 1
ATOM 1695 O O . LYS A 1 224 ? -8.025 -5.739 16.868 1.00 93.94 224 LYS A O 1
ATOM 1700 N N . LEU A 1 225 ? -7.627 -3.575 17.288 1.00 90.12 225 LEU A N 1
ATOM 1701 C CA . LEU A 1 225 ? -6.828 -3.825 18.478 1.00 90.12 225 LEU A CA 1
ATOM 1702 C C . LEU A 1 225 ? -7.755 -3.855 19.689 1.00 90.12 225 LEU A C 1
ATOM 1704 O O . LEU A 1 225 ? -8.470 -2.897 19.976 1.00 90.12 225 LEU A O 1
ATOM 1708 N N . THR A 1 226 ? -7.748 -4.979 20.400 1.00 83.31 226 THR A N 1
ATOM 1709 C CA . THR A 1 226 ? -8.423 -5.090 21.695 1.00 83.31 226 THR A CA 1
ATOM 1710 C C . THR A 1 226 ? -7.378 -4.840 22.776 1.00 83.31 226 THR A C 1
ATOM 1712 O O . THR A 1 226 ? -6.358 -5.536 22.772 1.00 83.31 226 THR A O 1
ATOM 1715 N N . PRO A 1 227 ? -7.574 -3.857 23.672 1.00 70.19 227 PRO A N 1
ATOM 1716 C CA . PRO A 1 227 ? -6.668 -3.644 24.788 1.00 70.19 227 PRO A CA 1
ATOM 1717 C C . PRO A 1 227 ? -6.474 -4.934 25.585 1.00 70.19 227 PRO A C 1
ATOM 1719 O O . PRO A 1 227 ? -7.432 -5.610 25.957 1.00 70.19 227 PRO A O 1
ATOM 1722 N N . CYS A 1 228 ? -5.216 -5.272 25.834 1.00 62.44 228 CYS A N 1
ATOM 1723 C CA . CYS A 1 228 ? -4.851 -6.379 26.696 1.00 62.44 228 CYS A CA 1
ATOM 1724 C C . CYS A 1 228 ? -4.826 -5.921 28.144 1.00 62.44 228 CYS A C 1
ATOM 1726 O O . CYS A 1 228 ? -3.910 -5.202 28.538 1.00 62.44 228 CYS A O 1
ATOM 1728 N N . GLY A 1 229 ? -5.798 -6.372 28.932 1.00 55.62 229 GLY A N 1
ATOM 1729 C CA . GLY A 1 229 ? -5.844 -6.124 30.368 1.00 55.62 229 GLY A CA 1
ATOM 1730 C C . GLY A 1 229 ? -6.950 -5.166 30.786 1.00 55.62 229 GLY A C 1
ATOM 1731 O O . GLY A 1 229 ? -7.474 -4.378 30.002 1.00 55.62 229 GLY A O 1
ATOM 1732 N N . ASP A 1 230 ? -7.317 -5.289 32.053 1.00 48.00 230 ASP A N 1
ATOM 1733 C CA . ASP A 1 230 ? -8.353 -4.496 32.686 1.00 48.00 230 ASP A CA 1
ATOM 1734 C C . ASP A 1 230 ? -7.841 -3.060 32.886 1.00 48.00 230 ASP A C 1
ATOM 1736 O O . ASP A 1 230 ? -7.030 -2.783 33.772 1.00 48.00 230 ASP A O 1
ATOM 1740 N N . LEU A 1 231 ? -8.268 -2.130 32.027 1.00 51.72 231 LEU A N 1
ATOM 1741 C CA . LEU A 1 231 ? -7.932 -0.708 32.180 1.00 51.72 231 LEU A CA 1
ATOM 1742 C C . LEU A 1 231 ? -8.636 -0.073 33.394 1.00 51.72 231 LEU A C 1
ATOM 1744 O O . LEU A 1 231 ? -8.346 1.074 33.728 1.00 51.72 231 LEU A O 1
ATOM 1748 N N . THR A 1 232 ? -9.528 -0.799 34.080 1.00 53.88 232 THR A N 1
ATOM 1749 C CA . THR A 1 232 ? -10.287 -0.286 35.233 1.00 53.88 232 THR A CA 1
ATOM 1750 C C . THR A 1 232 ? -9.430 0.020 36.468 1.00 53.88 232 THR A C 1
ATOM 1752 O O . THR A 1 232 ? -9.905 0.697 37.376 1.00 53.88 232 THR A O 1
ATOM 1755 N N . GLY A 1 233 ? -8.156 -0.391 36.501 1.00 48.94 233 GLY A N 1
ATOM 1756 C CA . GLY A 1 233 ? -7.226 -0.057 37.588 1.00 48.94 233 GLY A CA 1
ATOM 1757 C C . GLY A 1 233 ? -6.455 1.260 37.423 1.00 48.94 233 GLY A C 1
ATOM 1758 O O . GLY A 1 233 ? -5.831 1.715 38.379 1.00 48.94 233 GLY A O 1
ATOM 1759 N N . MET A 1 234 ? -6.469 1.886 36.242 1.00 45.69 234 MET A N 1
ATOM 1760 C CA . MET A 1 234 ? -5.717 3.123 35.988 1.00 45.69 234 MET A CA 1
ATOM 1761 C C . MET A 1 234 ? -6.643 4.333 36.088 1.00 45.69 234 MET A C 1
ATOM 1763 O O . MET A 1 234 ? -6.960 4.985 35.094 1.00 45.69 234 MET A O 1
ATOM 1767 N N . ALA A 1 235 ? -7.091 4.632 37.308 1.00 41.91 235 ALA A N 1
ATOM 1768 C CA . ALA A 1 235 ? -7.649 5.941 37.603 1.00 41.91 235 ALA A CA 1
ATOM 1769 C C . ALA A 1 235 ? -6.590 6.996 37.254 1.00 41.91 235 ALA A C 1
ATOM 1771 O O . ALA A 1 235 ? -5.521 7.049 37.863 1.00 41.91 235 ALA A O 1
ATOM 1772 N N . VAL A 1 236 ? -6.875 7.811 36.240 1.00 45.34 236 VAL A N 1
ATOM 1773 C CA . VAL A 1 236 ? -6.095 9.011 35.947 1.00 45.34 236 VAL A CA 1
ATOM 1774 C C . VAL A 1 236 ? -6.314 9.940 37.136 1.00 45.34 236 VAL A C 1
ATOM 1776 O O . VAL A 1 236 ? -7.410 10.476 37.300 1.00 45.34 236 VAL A O 1
ATOM 1779 N N . SER A 1 237 ? -5.315 10.077 38.010 1.00 43.06 237 SER A N 1
ATOM 1780 C CA . SER A 1 237 ? -5.329 11.158 38.992 1.00 43.06 237 SER A CA 1
ATOM 1781 C C . SER A 1 237 ? -5.322 12.467 38.207 1.00 43.06 237 SER A C 1
ATOM 1783 O O . SER A 1 237 ? -4.371 12.722 37.464 1.00 43.06 237 SER A O 1
ATOM 1785 N N . GLN A 1 238 ? -6.415 13.223 38.312 1.00 42.88 238 GLN A N 1
ATOM 1786 C CA . GLN A 1 238 ? -6.493 14.603 37.835 1.00 42.88 238 GLN A CA 1
ATOM 1787 C C . GLN A 1 238 ? -5.543 15.501 38.625 1.00 42.88 238 GLN A C 1
ATOM 1789 O O . GLN A 1 238 ? -5.340 15.219 39.830 1.00 42.88 238 GLN A O 1
#

Radius of gyration: 22.19 Å; chains: 1; bounding box: 44×61×62 Å

Secondary structure (DSSP, 8-state):
-----PPP----------THHHHHHHHHHHHHHHHHHHHHHT-SS--------------EEEEEEESS--SSTTTTEEEEEEEEE--TT-EEEEEEE-EEESS-GGG--SS-EE--BSS-SSPPTTS----B-EESSEE-EESS--BTTBGGG---SSEE--SEEEESSTTS--B-PPPTT-SS--TT-EEEEEEE--SSEEEEEEE-S--TT-EEEEEEEEEEPPPSS-GGG-----

Foldseek 3Di:
DDDDDDDDDDPDDDPPDDPPLVVVFVVVVVVVLVVVVVVVVPPPDDDDPDVFDDPDFDDKDKDKQWLQDAPCLAQQKRKDWGPDAFPAQFKKKKKKAKFKDLAAQVLADPPWDFDWAQFIPAKDPPGDTGTTQDAQFWGGIGRHHDDPVDNVSPDPPGDTDPFKFKDLPQPPDGDDDAFSVGSDDDPRSMTIDMDGHRRGMMMIIGGHHRRNRMIYMMIMIMTTDDDRDDPVPDDPDD

pLDDT: mean 80.02, std 22.01, range [30.22, 98.62]

Sequence (238 aa):
MKNQWKVPVNVGAVVLVTLVGAVAASAQINDFEKRLTASQGSMSAVGQRVAGTQCTSLCSECFWLDTFASPDPAGGNLIAHSAARLDNGALYLITIKGTYSVWAASWYVSPGQGFPENAPMFPTLGVVNGHAYADWEWIFGWFTPPNPSDPSTTIPLPAPLPFQGISVDGGSTYTQPDPIGGDGYNPAHVYRYLVVGQGLQAFFKKNDVPTYDNQGKFRICVQKLTPCGDLTGMAVSQ